Protein 6JDP (pdb70)

Sequence (241 aa):
HMMTDAKAFRRYIFELYFDPARLLELDDDQHLQRIERFLDALAPLHPVLENWYLCGDSLRDALSHNVTEHRQDLAKALSRDRRTRAVELVLWNGEEDPLKGGLSLDYEASGRAVSSRLQLEDAGSSLLQVFDAPASSFVAIFLAVLEIWPETTWGMLAPHAYFVHQRTFPDRRSIGWIGFCPHPLRATDFPAATELVDIPGRGTLLLNGREPMDETRREHFERVGEADIKLMELGYLPPLRG

B-factor: mean 34.64, std 14.52, range [15.82, 127.78]

InterPro domains:
  IPR016929 Imm52 family, TsiT-like [PIRSF029636] (10-239)
  IPR028969 Immunity protein 52 [PF15579] (30-236)

Secondary structure (DSSP, 8-state):
--SB---S---EEEEEEE-HHHHHT--HHHHHHHHHHHHHHHGGG-GGGS--B---SSHHHHTS-BTTT-TTHHHHHHHHH-BTTBEEEEEE-S---GGGT--EEEEEE-SSGGGEEEEEETTHHHHHH-SSHHHHHHHHHHHHHHH-TTEEEEEEEEHHHHHHH-S-TTB---BSEEEESS---GGGS-TT-EEEEETTTEEEEE----BSS--HHHHIIIIIHHHHHHHHTT-S-BS--

Radius of gyration: 17.97 Å; Cα contacts (8 Å, |Δi|>4): 475; chains: 1; bounding box: 50×40×36 Å

Nearest PDB structures (foldseek):
  7dym-assembly1_B  TM=9.314E-01  e=4.211E-43  Pseudomonas aeruginosa PAO1
  4rho-assembly1_A  TM=7.434E-01  e=7.199E-12  Burkholderia pseudomallei K96243
  4m09-assembly1_E  TM=5.600E-01  e=4.031E+00  Nitrospira defluvii
  3nn3-assembly1_C  TM=3.279E-01  e=6.514E+00  Nitrospira defluvii
  3upn-assembly1_A  TM=3.090E-01  e=7.344E+00  Mycobacterium tuberculosis

Foldseek 3Di:
DQAADDDLFFFKWWKWWFQQQVLLVDDPVLVLVLVLLLLVLLCVLDPLSNWKFDDDDDLCNRPVGTCNVVVVCQVVQQVVQPDPQKGKGKIWSSDPDLLQLTKMWIAIHGSDGVRHMITIPRCRSVVNPGPDPVVSVVSSVVSCCVSHVRTAKIAIAGPCCQVPPAPDPFWDFCHQKMFFQAADDVVQADPQKDWDQDPSGYIIIHFDDHHPDDDPVNVCRGRNSVRVSCVVVVRTGTPND

Structure (mmCIF, N/CA/C/O backbone):
data_6JDP
#
_entry.id   6JDP
#
_cell.length_a   86.960
_cell.length_b   86.960
_cell.length_c   81.108
_cell.angle_alpha   90.00
_cell.angle_beta   90.00
_cell.angle_gamma   120.00
#
_symmetry.space_group_name_H-M   'H 3'
#
loop_
_entity.id
_entity.type
_entity.pdbx_description
1 polymer 'Imm52 family protein'
2 non-polymer 'PHOSPHATE ION'
3 non-polymer 'SODIUM ION'
4 water water
#
loop_
_atom_site.group_PDB
_atom_site.id
_atom_site.type_symbol
_atom_site.label_atom_id
_atom_site.label_alt_id
_atom_site.label_comp_id
_atom_site.label_asym_id
_atom_site.label_entity_id
_atom_site.label_seq_id
_atom_site.pdbx_PDB_ins_code
_atom_site.Cartn_x
_atom_site.Cartn_y
_atom_site.Cartn_z
_atom_site.occupancy
_atom_site.B_iso_or_equiv
_atom_site.auth_seq_id
_atom_site.auth_comp_id
_atom_site.auth_asym_id
_atom_site.auth_atom_id
_atom_site.pdbx_PDB_model_num
ATOM 1 N N . HIS A 1 22 ? -20.680 8.127 48.798 1.00 67.45 -1 HIS A N 1
ATOM 2 C CA . HIS A 1 22 ? -20.304 7.153 49.815 1.00 57.65 -1 HIS A CA 1
ATOM 3 C C . HIS A 1 22 ? -19.546 7.827 50.948 1.00 52.79 -1 HIS A C 1
ATOM 4 O O . HIS A 1 22 ? -19.072 8.958 50.813 1.00 49.90 -1 HIS A O 1
ATOM 11 N N . MET A 1 23 ? -19.438 7.127 52.074 1.00 48.68 0 MET A N 1
ATOM 12 C CA . MET A 1 23 ? -18.727 7.661 53.222 1.00 46.42 0 MET A CA 1
ATOM 13 C C . MET A 1 23 ? -17.238 7.380 53.198 1.00 45.21 0 MET A C 1
ATOM 14 O O . MET A 1 23 ? -16.480 8.085 53.876 1.00 45.02 0 MET A O 1
ATOM 19 N N . MET A 1 24 ? -16.803 6.376 52.455 1.00 41.30 1 MET A N 1
ATOM 20 C CA . MET A 1 24 ? -15.398 6.013 52.439 1.00 46.01 1 MET A CA 1
ATOM 21 C C . MET A 1 24 ? -14.720 6.507 51.168 1.00 44.53 1 MET A C 1
ATOM 22 O O . MET A 1 24 ? -15.361 6.769 50.148 1.00 44.04 1 MET A O 1
ATOM 27 N N . THR A 1 25 ? -13.405 6.642 51.247 1.00 39.78 2 THR A N 1
ATOM 28 C CA . THR A 1 25 ? -12.613 7.005 50.086 1.00 46.67 2 THR A CA 1
ATOM 29 C C . THR A 1 25 ? -12.261 5.764 49.276 1.00 50.83 2 THR A C 1
ATOM 30 O O . THR A 1 25 ? -12.540 4.629 49.668 1.00 44.74 2 THR A O 1
ATOM 34 N N . ASP A 1 26 ? -11.629 5.997 48.132 1.00 51.80 3 ASP A N 1
ATOM 35 C CA . ASP A 1 26 ? -11.043 4.914 47.367 1.00 55.89 3 ASP A CA 1
ATOM 36 C C . ASP A 1 26 ? -9.904 4.279 48.164 1.00 49.97 3 ASP A C 1
ATOM 37 O O . ASP A 1 26 ? -9.355 4.872 49.097 1.00 48.67 3 ASP A O 1
ATOM 42 N N . ALA A 1 27 ? -9.558 3.051 47.795 1.00 44.60 4 ALA A N 1
ATOM 43 C CA . ALA A 1 27 ? -8.507 2.304 48.481 1.00 41.95 4 ALA A CA 1
ATOM 44 C C . ALA A 1 27 ? -7.184 2.514 47.745 1.00 46.67 4 ALA A C 1
ATOM 45 O O . ALA A 1 27 ? -6.962 1.927 46.685 1.00 44.06 4 ALA A O 1
ATOM 47 N N . LYS A 1 28 ? -6.303 3.351 48.305 1.00 46.87 5 LYS A N 1
ATOM 48 C CA . LYS A 1 28 ? -5.016 3.662 47.686 1.00 46.34 5 LYS A CA 1
ATOM 49 C C . LYS A 1 28 ? -3.910 3.627 48.733 1.00 41.94 5 LYS A C 1
ATOM 50 O O . LYS A 1 28 ? -4.096 4.104 49.859 1.00 39.90 5 LYS A O 1
ATOM 56 N N . ALA A 1 29 ? -2.756 3.064 48.354 1.00 35.91 6 ALA A N 1
ATOM 57 C CA . ALA A 1 29 ? -1.663 2.889 49.309 1.00 36.54 6 ALA A CA 1
ATOM 58 C C . ALA A 1 29 ? -1.117 4.222 49.796 1.00 37.47 6 ALA A C 1
ATOM 59 O O . ALA A 1 29 ? -0.657 4.328 50.943 1.00 34.02 6 ALA A O 1
ATOM 61 N N . PHE A 1 30 ? -1.141 5.242 48.940 1.00 30.98 7 PHE A N 1
ATOM 62 C CA . PHE A 1 30 ? -0.598 6.542 49.300 1.00 30.03 7 PHE A CA 1
ATOM 63 C C . PHE A 1 30 ? -1.186 7.590 48.368 1.00 32.04 7 PHE A C 1
ATOM 64 O O . PHE A 1 30 ? -1.370 7.336 47.178 1.00 29.63 7 PHE A O 1
ATOM 72 N N . ARG A 1 31 ? -1.484 8.763 48.918 1.00 30.09 8 ARG A N 1
ATOM 73 C CA . ARG A 1 31 ? -1.986 9.881 48.139 1.00 27.27 8 ARG A CA 1
ATOM 74 C C . ARG A 1 31 ? -1.085 11.077 48.377 1.00 26.96 8 ARG A C 1
ATOM 75 O O . ARG A 1 31 ? -0.869 11.472 49.525 1.00 26.36 8 ARG A O 1
ATOM 83 N N . ARG A 1 32 ? -0.549 11.629 47.298 1.00 25.75 9 ARG A N 1
ATOM 84 C CA . ARG A 1 32 ? 0.247 12.842 47.383 1.00 24.66 9 ARG A CA 1
ATOM 85 C C . ARG A 1 32 ? -0.632 14.044 47.690 1.00 23.53 9 ARG A C 1
ATOM 86 O O . ARG A 1 32 ? -1.679 14.242 47.059 1.00 22.70 9 ARG A O 1
ATOM 94 N N . TYR A 1 33 ? -0.192 14.862 48.650 1.00 23.00 10 TYR A N 1
ATOM 95 C CA . TYR A 1 33 ? -0.898 16.086 49.007 1.00 24.20 10 TYR A CA 1
ATOM 96 C C . TYR A 1 33 ? 0.054 17.268 48.905 1.00 25.84 10 TYR A C 1
ATOM 97 O O . TYR A 1 33 ? 1.282 17.129 48.954 1.00 29.79 10 TYR A O 1
ATOM 106 N N . ILE A 1 34 ? -0.542 18.435 48.724 1.00 19.62 11 ILE A N 1
ATOM 107 C CA . ILE A 1 34 ? 0.136 19.722 48.837 1.00 20.99 11 ILE A CA 1
ATOM 108 C C . ILE A 1 34 ? -0.366 20.374 50.113 1.00 20.97 11 ILE A C 1
ATOM 109 O O . ILE A 1 34 ? -1.571 20.370 50.381 1.00 19.26 11 ILE A O 1
ATOM 114 N N . PHE A 1 35 ? 0.553 20.932 50.912 1.00 20.94 12 PHE A N 1
ATOM 115 C CA . PHE A 1 35 ? 0.182 21.594 52.170 1.00 19.16 12 PHE A CA 1
ATOM 116 C C . PHE A 1 35 ? 1.041 22.846 52.256 1.00 22.32 12 PHE A C 1
ATOM 117 O O . PHE A 1 35 ? 2.236 22.762 52.537 1.00 22.09 12 PHE A O 1
ATOM 125 N N . GLU A 1 36 ? 0.446 24.001 52.003 1.00 20.39 13 GLU A N 1
ATOM 126 C CA . GLU A 1 36 ? 1.208 25.233 51.912 1.00 21.59 13 GLU A CA 1
ATOM 127 C C . GLU A 1 36 ? 0.462 26.335 52.639 1.00 19.83 13 GLU A C 1
ATOM 128 O O . GLU A 1 36 ? -0.759 26.464 52.502 1.00 19.85 13 GLU A O 1
ATOM 134 N N . LEU A 1 37 ? 1.198 27.116 53.423 1.00 18.79 14 LEU A N 1
ATOM 135 C CA . LEU A 1 37 ? 0.677 28.324 54.046 1.00 20.93 14 LEU A CA 1
ATOM 136 C C . LEU A 1 37 ? 1.488 29.503 53.549 1.00 24.85 14 LEU A C 1
ATOM 137 O O . LEU A 1 37 ? 2.721 29.451 53.537 1.00 23.71 14 LEU A O 1
ATOM 142 N N . TYR A 1 38 ? 0.795 30.563 53.151 1.00 19.40 15 TYR A N 1
ATOM 143 C CA . TYR A 1 38 ? 1.422 31.736 52.570 1.00 21.29 15 TYR A CA 1
ATOM 144 C C . TYR A 1 38 ? 1.358 32.884 53.564 1.00 20.42 15 TYR A C 1
ATOM 145 O O . TYR A 1 38 ? 0.366 33.034 54.281 1.00 21.89 15 TYR A O 1
ATOM 154 N N . PHE A 1 39 ? 2.420 33.694 53.609 1.00 20.36 16 PHE A N 1
ATOM 155 C CA . PHE A 1 39 ? 2.482 34.827 54.523 1.00 22.43 16 PHE A CA 1
ATOM 156 C C . PHE A 1 39 ? 2.621 36.134 53.752 1.00 23.80 16 PHE A C 1
ATOM 157 O O . PHE A 1 39 ? 3.210 36.169 52.667 1.00 26.54 16 PHE A O 1
ATOM 165 N N . ASP A 1 40 ? 2.090 37.213 54.335 1.00 25.79 17 ASP A N 1
ATOM 166 C CA . ASP A 1 40 ? 2.248 38.534 53.731 1.00 27.37 17 ASP A CA 1
ATOM 167 C C . ASP A 1 40 ? 3.735 38.846 53.647 1.00 29.38 17 ASP A C 1
ATOM 168 O O . ASP A 1 40 ? 4.411 38.892 54.688 1.00 30.01 17 ASP A O 1
ATOM 173 N N . PRO A 1 41 ? 4.291 39.026 52.450 1.00 29.38 18 PRO A N 1
ATOM 174 C CA . PRO A 1 41 ? 5.756 39.086 52.352 1.00 29.57 18 PRO A CA 1
ATOM 175 C C . PRO A 1 41 ? 6.343 40.322 53.014 1.00 32.20 18 PRO A C 1
ATOM 176 O O . PRO A 1 41 ? 7.406 40.228 53.646 1.00 33.88 18 PRO A O 1
ATOM 180 N N . ALA A 1 42 ? 5.671 41.472 52.911 1.00 34.55 19 ALA A N 1
ATOM 181 C CA . ALA A 1 42 ? 6.167 42.686 53.559 1.00 38.15 19 ALA A CA 1
ATOM 182 C C . ALA A 1 42 ? 6.256 42.510 55.073 1.00 39.59 19 ALA A C 1
ATOM 183 O O . ALA A 1 42 ? 7.288 42.811 55.688 1.00 41.24 19 ALA A O 1
ATOM 185 N N . ARG A 1 43 ? 5.188 42.000 55.692 1.00 36.80 20 ARG A N 1
ATOM 186 C CA . ARG A 1 43 ? 5.182 41.871 57.147 1.00 39.89 20 ARG A CA 1
ATOM 187 C C . ARG A 1 43 ? 6.146 40.786 57.621 1.00 39.08 20 ARG A C 1
ATOM 188 O O . ARG A 1 43 ? 6.785 40.936 58.670 1.00 38.31 20 ARG A O 1
ATOM 196 N N . LEU A 1 44 ? 6.274 39.690 56.860 1.00 30.26 21 LEU A N 1
ATOM 197 C CA . LEU A 1 44 ? 7.199 38.624 57.245 1.00 34.70 21 LEU A CA 1
ATOM 198 C C . LEU A 1 44 ? 8.646 39.093 57.171 1.00 36.77 21 LEU A C 1
ATOM 199 O O . LEU A 1 44 ? 9.472 38.715 58.008 1.00 37.97 21 LEU A O 1
ATOM 204 N N . LEU A 1 45 ? 8.975 39.907 56.168 1.00 38.75 22 LEU A N 1
ATOM 205 C CA . LEU A 1 45 ? 10.346 40.373 56.014 1.00 40.23 22 LEU A CA 1
ATOM 206 C C . LEU A 1 45 ? 10.793 41.239 57.186 1.00 40.30 22 LEU A C 1
ATOM 207 O O . LEU A 1 45 ? 11.996 41.337 57.446 1.00 43.21 22 LEU A O 1
ATOM 212 N N . GLU A 1 46 ? 9.856 41.850 57.912 1.00 40.64 23 GLU A N 1
ATOM 213 C CA . GLU A 1 46 ? 10.221 42.682 59.055 1.00 41.02 23 GLU A CA 1
ATOM 214 C C . GLU A 1 46 ? 10.914 41.893 60.162 1.00 43.05 23 GLU A C 1
ATOM 215 O O . GLU A 1 46 ? 11.647 42.482 60.963 1.00 41.84 23 GLU A O 1
ATOM 221 N N . LEU A 1 47 ? 10.711 40.580 60.219 1.00 40.48 24 LEU A N 1
ATOM 222 C CA . LEU A 1 47 ? 11.243 39.768 61.305 1.00 38.07 24 LEU A CA 1
ATOM 223 C C . LEU A 1 47 ? 12.736 39.526 61.116 1.00 39.86 24 LEU A C 1
ATOM 224 O O . LEU A 1 47 ? 13.203 39.323 59.993 1.00 39.64 24 LEU A O 1
ATOM 229 N N . ASP A 1 48 ? 13.482 39.524 62.221 1.00 41.37 25 ASP A N 1
ATOM 230 C CA . ASP A 1 48 ? 14.879 39.118 62.163 1.00 44.95 25 ASP A CA 1
ATOM 231 C C . ASP A 1 48 ? 15.002 37.627 62.476 1.00 44.30 25 ASP A C 1
ATOM 232 O O . ASP A 1 48 ? 14.025 36.959 62.829 1.00 40.33 25 ASP A O 1
ATOM 237 N N . ASP A 1 49 ? 16.229 37.108 62.334 1.00 39.46 26 ASP A N 1
ATOM 238 C CA . ASP A 1 49 ? 16.451 35.666 62.424 1.00 42.55 26 ASP A CA 1
ATOM 239 C C . ASP A 1 49 ? 15.971 35.105 63.751 1.00 43.15 26 ASP A C 1
ATOM 240 O O . ASP A 1 49 ? 15.357 34.032 63.792 1.00 36.83 26 ASP A O 1
ATOM 245 N N . ASP A 1 50 ? 16.263 35.806 64.847 1.00 40.32 27 ASP A N 1
ATOM 246 C CA . ASP A 1 50 ? 15.829 35.351 66.160 1.00 45.30 27 ASP A CA 1
ATOM 247 C C . ASP A 1 50 ? 14.326 35.117 66.193 1.00 39.41 27 ASP A C 1
ATOM 248 O O . ASP A 1 50 ? 13.853 34.130 66.770 1.00 39.16 27 ASP A O 1
ATOM 253 N N . GLN A 1 51 ? 13.560 36.015 65.570 1.00 38.71 28 GLN A N 1
ATOM 254 C CA . GLN A 1 51 ? 12.110 35.877 65.577 1.00 39.75 28 GLN A CA 1
ATOM 255 C C . GLN A 1 51 ? 11.651 34.731 64.684 1.00 33.79 28 GLN A C 1
ATOM 256 O O . GLN A 1 51 ? 10.700 34.023 65.032 1.00 31.11 28 GLN A O 1
ATOM 262 N N . HIS A 1 52 ? 12.299 34.536 63.526 1.00 31.60 29 HIS A N 1
ATOM 263 C CA . HIS A 1 52 ? 11.955 33.391 62.684 1.00 28.17 29 HIS A CA 1
ATOM 264 C C . HIS A 1 52 ? 12.215 32.085 63.414 1.00 33.76 29 HIS A C 1
ATOM 265 O O . HIS A 1 52 ? 11.396 31.155 63.362 1.00 28.09 29 HIS A O 1
ATOM 272 N N . LEU A 1 53 ? 13.368 31.991 64.082 1.00 31.84 30 LEU A N 1
ATOM 273 C CA . LEU A 1 53 ? 13.702 30.777 64.803 1.00 32.77 30 LEU A CA 1
ATOM 274 C C . LEU A 1 53 ? 12.729 30.552 65.948 1.00 30.04 30 LEU A C 1
ATOM 275 O O . LEU A 1 53 ? 12.306 29.419 66.189 1.00 30.86 30 LEU A O 1
ATOM 280 N N . GLN A 1 54 ? 12.345 31.622 66.651 1.00 29.69 31 GLN A N 1
ATOM 281 C CA . GLN A 1 54 ? 11.396 31.479 67.749 1.00 33.85 31 GLN A CA 1
ATOM 282 C C . GLN A 1 54 ? 10.049 30.968 67.245 1.00 30.25 31 GLN A C 1
ATOM 283 O O . GLN A 1 54 ? 9.445 30.080 67.856 1.00 29.99 31 GLN A O 1
ATOM 289 N N . ARG A 1 55 ? 9.574 31.508 66.125 1.00 26.81 32 ARG A N 1
ATOM 290 C CA . ARG A 1 55 ? 8.310 31.051 65.552 1.00 26.49 32 ARG A CA 1
ATOM 291 C C . ARG A 1 55 ? 8.383 29.595 65.112 1.00 24.75 32 ARG A C 1
ATOM 292 O O . ARG A 1 55 ? 7.436 28.825 65.333 1.00 23.19 32 ARG A O 1
ATOM 300 N N . ILE A 1 56 ? 9.488 29.184 64.488 1.00 24.50 33 ILE A N 1
ATOM 301 C CA . ILE A 1 56 ? 9.597 27.784 64.098 1.00 25.78 33 ILE A CA 1
ATOM 302 C C . ILE A 1 56 ? 9.627 26.895 65.337 1.00 24.53 33 ILE A C 1
ATOM 303 O O . ILE A 1 56 ? 9.003 25.832 65.366 1.00 23.61 33 ILE A O 1
ATOM 308 N N . GLU A 1 57 ? 10.344 27.318 66.382 1.00 25.12 34 GLU A N 1
ATOM 309 C CA . GLU A 1 57 ? 10.370 26.533 67.616 1.00 29.36 34 GLU A CA 1
ATOM 310 C C . GLU A 1 57 ? 8.968 26.358 68.193 1.00 25.52 34 GLU A C 1
ATOM 311 O O . GLU A 1 57 ? 8.571 25.248 68.576 1.00 27.62 34 GLU A O 1
ATOM 317 N N . ARG A 1 58 ? 8.202 27.446 68.249 1.00 25.07 35 ARG A N 1
ATOM 318 C CA . ARG A 1 58 ? 6.823 27.375 68.722 1.00 26.92 35 ARG A CA 1
ATOM 319 C C . ARG A 1 58 ? 5.977 26.479 67.832 1.00 22.76 35 ARG A C 1
ATOM 320 O O . ARG A 1 58 ? 5.079 25.779 68.312 1.00 24.37 35 ARG A O 1
ATOM 328 N N . PHE A 1 59 ? 6.240 26.498 66.526 1.00 22.17 36 PHE A N 1
ATOM 329 C CA . PHE A 1 59 ? 5.461 25.673 65.615 1.00 19.79 36 PHE A CA 1
ATOM 330 C C . PHE A 1 59 ? 5.758 24.195 65.822 1.00 21.79 36 PHE A C 1
ATOM 331 O O . PHE A 1 59 ? 4.841 23.363 65.832 1.00 23.03 36 PHE A O 1
ATOM 339 N N . LEU A 1 60 ? 7.036 23.840 65.974 1.00 20.64 37 LEU A N 1
ATOM 340 C CA . LEU A 1 60 ? 7.364 22.448 66.268 1.00 22.32 37 LEU A CA 1
ATOM 341 C C . LEU A 1 60 ? 6.742 22.001 67.586 1.00 21.79 37 LEU A C 1
ATOM 342 O O . LEU A 1 60 ? 6.277 20.858 67.705 1.00 22.60 37 LEU A O 1
ATOM 347 N N . ASP A 1 61 ? 6.730 22.889 68.582 1.00 23.28 38 ASP A N 1
ATOM 348 C CA . ASP A 1 61 ? 6.095 22.578 69.862 1.00 27.08 38 ASP A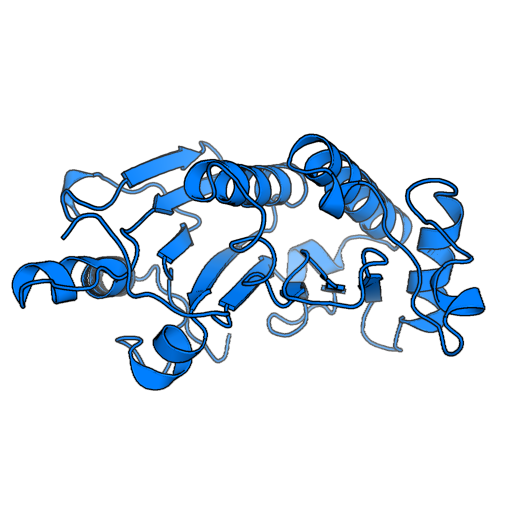 CA 1
ATOM 349 C C . ASP A 1 61 ? 4.613 22.278 69.670 1.00 27.94 38 ASP A C 1
ATOM 350 O O . ASP A 1 61 ? 4.067 21.371 70.311 1.00 26.92 38 ASP A O 1
ATOM 355 N N . ALA A 1 62 ? 3.950 23.033 68.782 1.00 25.50 39 ALA A N 1
ATOM 356 C CA . ALA A 1 62 ? 2.528 22.840 68.523 1.00 26.76 39 ALA A CA 1
ATOM 357 C C . ALA A 1 62 ? 2.255 21.561 67.743 1.00 25.74 39 ALA A C 1
ATOM 358 O O . ALA A 1 62 ? 1.172 20.979 67.876 1.00 23.98 39 ALA A O 1
ATOM 360 N N . LEU A 1 63 ? 3.209 21.111 66.921 1.00 22.21 40 LEU A N 1
ATOM 361 C CA . LEU A 1 63 ? 3.023 19.862 66.194 1.00 21.50 40 LEU A CA 1
ATOM 362 C C . LEU A 1 63 ? 3.119 18.659 67.109 1.00 23.15 40 LEU A C 1
ATOM 363 O O . LEU A 1 63 ? 2.452 17.646 66.869 1.00 22.85 40 LEU A O 1
ATOM 368 N N . ALA A 1 64 ? 3.954 18.754 68.143 1.00 23.01 41 ALA A N 1
ATOM 369 C CA . ALA A 1 64 ? 4.343 17.575 68.917 1.00 24.75 41 ALA A CA 1
ATOM 370 C C . ALA A 1 64 ? 3.163 16.800 69.489 1.00 22.88 41 ALA A C 1
ATOM 371 O O . ALA A 1 64 ? 3.156 15.562 69.372 1.00 25.25 41 ALA A O 1
ATOM 373 N N . PRO A 1 65 ? 2.152 17.427 70.098 1.00 25.79 42 PRO A N 1
ATOM 374 C CA . PRO A 1 65 ? 1.047 16.636 70.668 1.00 25.13 42 PRO A CA 1
ATOM 375 C C . PRO A 1 65 ? 0.169 15.967 69.635 1.00 28.26 42 PRO A C 1
ATOM 376 O O . PRO A 1 65 ? -0.622 15.084 70.005 1.00 28.57 42 PRO A O 1
ATOM 380 N N . LEU A 1 66 ? 0.269 16.343 68.357 1.00 23.04 43 LEU A N 1
ATOM 381 C CA . LEU A 1 66 ? -0.735 15.886 67.406 1.00 23.48 43 LEU A CA 1
ATOM 382 C C . LEU A 1 66 ? -0.497 14.454 66.951 1.00 24.81 43 LEU A C 1
ATOM 383 O O . LEU A 1 66 ? -1.449 13.767 66.571 1.00 26.45 43 LEU A O 1
ATOM 388 N N . HIS A 1 67 ? 0.748 13.993 66.947 1.00 24.21 44 HIS A N 1
ATOM 389 C CA . HIS A 1 67 ? 1.062 12.613 66.594 1.00 23.73 44 HIS A CA 1
ATOM 390 C C . HIS A 1 67 ? 2.510 12.304 66.946 1.00 24.40 44 HIS A C 1
ATOM 391 O O . HIS A 1 67 ? 3.376 13.184 66.841 1.00 22.71 44 HIS A O 1
ATOM 398 N N . PRO A 1 68 ? 2.803 11.059 67.345 1.00 25.76 45 PRO A N 1
ATOM 399 C CA . PRO A 1 68 ? 4.198 10.677 67.608 1.00 25.70 45 PRO A CA 1
ATOM 400 C C . PRO A 1 68 ? 5.176 11.011 66.487 1.00 27.72 45 PRO A C 1
ATOM 401 O O . PRO A 1 68 ? 6.318 11.389 66.786 1.00 26.51 45 PRO A O 1
ATOM 405 N N . VAL A 1 69 ? 4.785 10.889 65.215 1.00 23.63 46 VAL A N 1
ATOM 406 C CA . VAL A 1 69 ? 5.746 11.176 64.149 1.00 23.97 46 VAL A CA 1
ATOM 407 C C . VAL A 1 69 ? 6.072 12.653 64.045 1.00 24.37 46 VAL A C 1
ATOM 408 O O . VAL A 1 69 ? 7.032 13.006 63.364 1.00 23.75 46 VAL A O 1
ATOM 412 N N . LEU A 1 70 ? 5.315 13.527 64.706 1.00 22.76 47 LEU A N 1
ATOM 413 C CA . LEU A 1 70 ? 5.576 14.958 64.660 1.00 19.61 47 LEU A CA 1
ATOM 414 C C . LEU A 1 70 ? 6.399 15.441 65.846 1.00 21.76 47 LEU A C 1
ATOM 415 O O . LEU A 1 70 ? 6.628 16.646 65.982 1.00 21.75 47 LEU A O 1
ATOM 420 N N . GLU A 1 71 ? 6.861 14.525 66.700 1.00 23.00 48 GLU A N 1
ATOM 421 C CA . GLU A 1 71 ? 7.512 14.912 67.944 1.00 22.68 48 GLU A CA 1
ATOM 422 C C . GLU A 1 71 ? 8.993 15.238 67.780 1.00 24.18 48 GLU A C 1
ATOM 423 O O . GLU A 1 71 ? 9.541 15.970 68.610 1.00 25.34 48 GLU A O 1
ATOM 429 N N . ASN A 1 72 ? 9.659 14.709 66.756 1.00 21.32 49 ASN A N 1
ATOM 430 C CA . ASN A 1 72 ? 11.098 14.887 66.597 1.00 20.81 49 ASN A CA 1
ATOM 431 C C . ASN A 1 72 ? 11.409 15.477 65.229 1.00 24.63 49 ASN A C 1
ATOM 432 O O . ASN A 1 72 ? 10.917 14.991 64.207 1.00 22.44 49 ASN A O 1
ATOM 437 N N . TRP A 1 73 ? 12.254 16.501 65.216 1.00 22.11 50 TRP A N 1
ATOM 438 C CA . TRP A 1 73 ? 12.688 17.130 63.979 1.00 18.91 50 TRP A CA 1
ATOM 439 C C . TRP A 1 73 ? 14.196 17.257 63.977 1.00 21.76 50 TRP A C 1
ATOM 440 O O . TRP A 1 73 ? 14.808 17.491 65.025 1.00 24.13 50 TRP A O 1
ATOM 451 N N . TYR A 1 74 ? 14.778 17.117 62.791 1.00 21.81 51 TYR A N 1
ATOM 452 C CA . TYR A 1 74 ? 16.216 16.986 62.623 1.00 21.50 51 TYR A CA 1
ATOM 453 C C . TYR A 1 74 ? 16.703 17.875 61.492 1.00 24.41 51 TYR A C 1
ATOM 454 O O . TYR A 1 74 ? 15.978 18.149 60.527 1.00 23.76 51 TYR A O 1
ATOM 463 N N . LEU A 1 75 ? 17.959 18.307 61.605 1.00 26.40 52 LEU A N 1
ATOM 464 C CA . LEU A 1 75 ? 18.662 18.811 60.433 1.00 22.50 52 LEU A CA 1
ATOM 465 C C . LEU A 1 75 ? 18.800 17.706 59.395 1.00 24.54 52 LEU A C 1
ATOM 466 O O . LEU A 1 75 ? 18.950 16.522 59.723 1.00 29.63 52 LEU A O 1
ATOM 471 N N . CYS A 1 76 ? 18.763 18.101 58.128 1.00 31.36 53 CYS A N 1
ATOM 472 C CA . CYS A 1 76 ? 19.113 17.164 57.075 1.00 37.43 53 CYS A CA 1
ATOM 473 C C . CYS A 1 76 ? 20.623 16.925 57.061 1.00 40.08 53 CYS A C 1
ATOM 474 O O . CYS A 1 76 ? 21.408 17.713 57.594 1.00 44.31 53 CYS A O 1
ATOM 477 N N . GLY A 1 77 ? 21.015 15.808 56.455 1.00 37.53 54 GLY A N 1
ATOM 478 C CA . GLY A 1 77 ? 22.402 15.419 56.313 1.00 47.56 54 GLY A CA 1
ATOM 479 C C . GLY A 1 77 ? 22.526 14.334 55.263 1.00 51.42 54 GLY A C 1
ATOM 480 O O . GLY A 1 77 ? 21.555 13.988 54.589 1.00 52.51 54 GLY A O 1
ATOM 481 N N . ASP A 1 78 ? 23.733 13.776 55.133 1.00 54.49 55 ASP A N 1
ATOM 482 C CA . ASP A 1 78 ? 23.998 12.811 54.064 1.00 56.89 55 ASP A CA 1
ATOM 483 C C . ASP A 1 78 ? 23.936 11.360 54.537 1.00 53.25 55 ASP A C 1
ATOM 484 O O . ASP A 1 78 ? 23.113 10.580 54.047 1.00 50.40 55 ASP A O 1
ATOM 489 N N . SER A 1 79 ? 24.804 10.963 55.457 1.00 46.97 56 SER A N 1
ATOM 490 C CA . SER A 1 79 ? 24.602 9.652 56.043 1.00 42.36 56 SER A CA 1
ATOM 491 C C . SER A 1 79 ? 23.334 9.680 56.884 1.00 33.54 56 SER A C 1
ATOM 492 O O . SER A 1 79 ? 22.873 10.741 57.320 1.00 33.73 56 SER A O 1
ATOM 495 N N . LEU A 1 80 ? 22.745 8.503 57.084 1.00 37.20 57 LEU A N 1
ATOM 496 C CA . LEU A 1 80 ? 21.651 8.421 58.041 1.00 33.17 57 LEU A CA 1
ATOM 497 C C . LEU A 1 80 ? 22.124 8.865 59.418 1.00 33.54 57 LEU A C 1
ATOM 498 O O . LEU A 1 80 ? 21.389 9.543 60.144 1.00 32.29 57 LEU A O 1
ATOM 503 N N . ARG A 1 81 ? 23.362 8.519 59.782 1.00 31.77 58 ARG A N 1
ATOM 504 C CA . ARG A 1 81 ? 23.869 8.920 61.091 1.00 28.55 58 ARG A CA 1
ATOM 505 C C . ARG A 1 81 ? 23.915 10.438 61.208 1.00 29.84 58 ARG A C 1
ATOM 506 O O . ARG A 1 81 ? 23.519 11.006 62.235 1.00 30.81 58 ARG A O 1
ATOM 514 N N . ASP A 1 82 ? 24.358 11.117 60.153 1.00 26.94 59 ASP A N 1
ATOM 515 C CA . ASP A 1 82 ? 24.433 12.570 60.192 1.00 28.61 59 ASP A CA 1
ATOM 516 C C . ASP A 1 82 ? 23.050 13.199 60.271 1.00 30.99 59 ASP A C 1
ATOM 517 O O . ASP A 1 82 ? 22.842 14.170 61.007 1.00 31.55 59 ASP A O 1
ATOM 522 N N . ALA A 1 83 ? 22.101 12.666 59.504 1.00 29.97 60 ALA A N 1
ATOM 523 C CA . ALA A 1 83 ? 20.755 13.215 59.430 1.00 31.74 60 ALA A CA 1
ATOM 524 C C . ALA A 1 83 ? 19.919 12.939 60.671 1.00 31.94 60 ALA A C 1
ATOM 525 O O . ALA A 1 83 ? 18.796 13.450 60.759 1.00 26.37 60 ALA A O 1
ATOM 527 N N . LEU A 1 84 ? 20.414 12.133 61.614 1.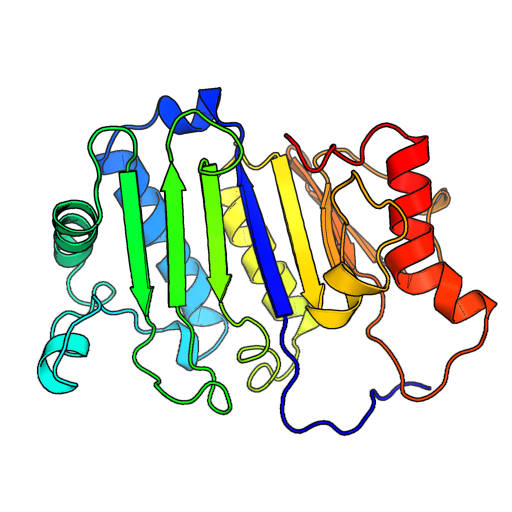00 23.01 61 LEU A N 1
ATOM 528 C CA . LEU A 1 84 ? 19.710 11.904 62.868 1.00 24.47 61 LEU A CA 1
ATOM 529 C C . LEU A 1 84 ? 20.513 12.408 64.060 1.00 22.67 61 LEU A C 1
ATOM 530 O O . LEU A 1 84 ? 20.069 12.264 65.205 1.00 22.54 61 LEU A O 1
ATOM 535 N N . SER A 1 85 ? 21.656 13.048 63.816 1.00 24.94 62 SER A N 1
ATOM 536 C CA . SER A 1 85 ? 22.517 13.492 64.908 1.00 22.91 62 SER A CA 1
ATOM 537 C C . SER A 1 85 ? 22.057 14.782 65.561 1.00 25.29 62 SER A C 1
ATOM 538 O O . SER A 1 85 ? 22.460 15.059 66.695 1.00 28.17 62 SER A O 1
ATOM 541 N N . HIS A 1 86 ? 21.271 15.605 64.868 1.00 23.35 63 HIS A N 1
ATOM 542 C CA . HIS A 1 86 ? 20.970 16.959 65.328 1.00 21.26 63 HIS A CA 1
ATOM 543 C C . HIS A 1 86 ? 19.458 17.103 65.430 1.00 26.19 63 HIS A C 1
ATOM 544 O O . HIS A 1 86 ? 18.806 17.557 64.486 1.00 23.98 63 HIS A O 1
ATOM 551 N N . ASN A 1 87 ? 18.930 16.723 66.588 1.00 24.18 64 ASN A N 1
ATOM 552 C CA . ASN A 1 87 ? 17.512 16.832 66.897 1.00 22.92 64 ASN A CA 1
ATOM 553 C C . ASN A 1 87 ? 17.236 18.242 67.418 1.00 25.61 64 ASN A C 1
ATOM 554 O O . ASN A 1 87 ? 17.619 18.588 68.545 1.00 25.38 64 ASN A O 1
ATOM 559 N N . VAL A 1 88 ? 16.578 19.061 66.591 1.00 20.68 65 VAL A N 1
ATOM 560 C CA . VAL A 1 88 ? 16.334 20.457 66.931 1.00 23.39 65 VAL A CA 1
ATOM 561 C C . VAL A 1 88 ? 15.225 20.622 67.956 1.00 26.21 65 VAL A C 1
ATOM 562 O O . VAL A 1 88 ? 15.081 21.711 68.527 1.00 27.80 65 VAL A O 1
ATOM 566 N N . THR A 1 89 ? 14.430 19.576 68.199 1.00 22.98 66 THR A N 1
ATOM 567 C CA . THR A 1 89 ? 13.471 19.618 69.293 1.00 23.91 66 THR A CA 1
ATOM 568 C C . THR A 1 89 ? 14.104 19.245 70.630 1.00 29.73 66 THR A C 1
ATOM 569 O O . THR A 1 89 ? 13.499 19.495 71.675 1.00 31.20 66 THR A O 1
ATOM 573 N N . GLU A 1 90 ? 15.307 18.672 70.606 1.00 28.20 67 GLU A N 1
ATOM 574 C CA . GLU A 1 90 ? 16.126 18.346 71.770 1.00 30.69 67 GLU A CA 1
ATOM 575 C C . GLU A 1 90 ? 17.129 19.453 72.074 1.00 31.10 67 GLU A C 1
ATOM 576 O O . GLU A 1 90 ? 17.268 19.878 73.224 1.00 35.35 67 GLU A O 1
ATOM 582 N N . HIS A 1 91 ? 17.827 19.938 71.048 1.00 33.25 68 HIS A N 1
ATOM 583 C CA . HIS A 1 91 ? 18.841 20.983 71.160 1.00 33.94 68 HIS A CA 1
ATOM 584 C C . HIS A 1 91 ? 18.415 22.155 70.286 1.00 32.70 68 HIS A C 1
ATOM 585 O O . HIS A 1 91 ? 18.709 22.187 69.088 1.00 27.57 68 HIS A O 1
ATOM 592 N N . ARG A 1 92 ? 17.729 23.124 70.888 1.00 35.36 69 ARG A N 1
ATOM 593 C CA . ARG A 1 92 ? 17.106 24.180 70.102 1.00 34.67 69 ARG A CA 1
ATOM 594 C C . ARG A 1 92 ? 18.122 25.096 69.441 1.00 35.81 69 ARG A C 1
ATOM 595 O O . ARG A 1 92 ? 17.789 25.755 68.451 1.00 37.09 69 ARG A O 1
ATOM 603 N N . GLN A 1 93 ? 19.355 25.145 69.947 1.00 37.13 70 GLN A N 1
ATOM 604 C CA . GLN A 1 93 ? 20.406 25.887 69.265 1.00 38.28 70 GLN A CA 1
ATOM 605 C C . GLN A 1 93 ? 20.711 25.310 67.886 1.00 34.78 70 GLN A C 1
ATOM 606 O O . GLN A 1 93 ? 21.282 26.008 67.045 1.00 34.62 70 GLN A O 1
ATOM 612 N N . ASP A 1 94 ? 20.348 24.050 67.630 1.00 33.71 71 ASP A N 1
ATOM 613 C CA . ASP A 1 94 ? 20.564 23.499 66.301 1.00 33.89 71 ASP A CA 1
ATOM 614 C C . ASP A 1 94 ? 19.728 24.227 65.258 1.00 33.69 71 ASP A C 1
ATOM 615 O O . ASP A 1 94 ? 20.109 24.271 64.086 1.00 36.29 71 ASP A O 1
ATOM 620 N N . LEU A 1 95 ? 18.580 24.786 65.660 1.00 32.84 72 LEU A N 1
ATOM 621 C CA . LEU A 1 95 ? 17.732 25.482 64.694 1.00 36.55 72 LEU A CA 1
ATOM 622 C C . LEU A 1 95 ? 18.489 26.616 64.010 1.00 40.81 72 LEU A C 1
ATOM 623 O O . LEU A 1 95 ? 18.337 26.833 62.802 1.00 40.20 72 LEU A O 1
ATOM 628 N N . ALA A 1 96 ? 19.345 27.324 64.754 1.00 39.82 73 ALA A N 1
ATOM 629 C CA . ALA A 1 96 ? 20.165 28.357 64.131 1.00 44.45 73 ALA A CA 1
ATOM 630 C C . ALA A 1 96 ? 21.119 27.766 63.102 1.00 47.78 73 ALA A C 1
ATOM 631 O O . ALA A 1 96 ? 21.448 28.426 62.110 1.00 51.58 73 ALA A O 1
ATOM 633 N N . LYS A 1 97 ? 21.562 26.520 63.309 1.00 45.76 74 LYS A N 1
ATOM 634 C CA . LYS A 1 97 ? 22.484 25.895 62.364 1.00 46.75 74 LYS A CA 1
ATOM 635 C C . LYS A 1 97 ? 21.776 25.489 61.077 1.00 51.91 74 LYS A C 1
ATOM 636 O O . LYS A 1 97 ? 22.407 25.440 60.015 1.00 57.10 74 LYS A O 1
ATOM 642 N N . ALA A 1 98 ? 20.477 25.187 61.150 1.00 48.59 75 ALA A N 1
ATOM 643 C CA . ALA A 1 98 ? 19.687 25.004 59.938 1.00 51.01 75 ALA A CA 1
ATOM 644 C C . ALA A 1 98 ? 19.633 26.294 59.138 1.00 57.71 75 ALA A C 1
ATOM 645 O O . ALA A 1 98 ? 19.909 26.306 57.934 1.00 61.53 75 ALA A O 1
ATOM 647 N N . LEU A 1 99 ? 19.282 27.397 59.801 1.00 54.87 76 LEU A N 1
ATOM 648 C CA . LEU A 1 99 ? 19.282 28.700 59.146 1.00 57.94 76 LEU A CA 1
ATOM 649 C C . LEU A 1 99 ? 20.644 29.019 58.542 1.00 62.37 76 LEU A C 1
ATOM 650 O O . LEU A 1 99 ? 20.724 29.633 57.476 1.00 65.47 76 LEU A O 1
ATOM 655 N N . SER A 1 100 ? 21.726 28.582 59.195 1.00 62.60 77 SER A N 1
ATOM 656 C CA . SER A 1 100 ? 23.067 28.974 58.761 1.00 66.77 77 SER A CA 1
ATOM 657 C C . SER A 1 100 ? 23.455 28.321 57.436 1.00 70.19 77 SER A C 1
ATOM 658 O O . SER A 1 100 ? 24.057 28.971 56.573 1.00 71.36 77 SER A O 1
ATOM 661 N N . ARG A 1 101 ? 23.139 27.035 57.263 1.00 70.82 78 ARG A N 1
ATOM 662 C CA . ARG A 1 101 ? 23.447 26.349 56.014 1.00 75.67 78 ARG A CA 1
ATOM 663 C C . ARG A 1 101 ? 22.330 26.480 54.985 1.00 76.36 78 ARG A C 1
ATOM 664 O O . ARG A 1 101 ? 22.599 26.377 53.782 1.00 78.46 78 ARG A O 1
ATOM 672 N N . ASP A 1 102 ? 21.099 26.744 55.424 1.00 73.38 79 ASP A N 1
ATOM 673 C CA . ASP A 1 102 ? 19.974 26.858 54.504 1.00 75.57 79 ASP A CA 1
ATOM 674 C C . ASP A 1 102 ? 19.772 28.279 53.988 1.00 73.03 79 ASP A C 1
ATOM 675 O O . ASP A 1 102 ? 19.214 28.454 52.897 1.00 71.95 79 ASP A O 1
ATOM 680 N N . ARG A 1 103 ? 20.205 29.289 54.748 1.00 70.94 80 ARG A N 1
ATOM 681 C CA . ARG A 1 103 ? 20.091 30.687 54.335 1.00 74.77 80 ARG A CA 1
ATOM 682 C C . ARG A 1 103 ? 20.692 30.903 52.949 1.00 82.66 80 ARG A C 1
ATOM 683 O O . ARG A 1 103 ? 21.661 30.245 52.553 1.00 83.67 80 ARG A O 1
ATOM 691 N N . ARG A 1 104 ? 20.107 31.840 52.207 1.00 80.29 81 ARG A N 1
ATOM 692 C CA . ARG A 1 104 ? 20.694 32.343 50.976 1.00 80.17 81 ARG A CA 1
ATOM 693 C C . ARG A 1 104 ? 20.707 33.864 51.038 1.00 75.39 81 ARG A C 1
ATOM 694 O O . ARG A 1 104 ? 20.054 34.472 51.889 1.00 69.72 81 ARG A O 1
ATOM 702 N N . THR A 1 105 ? 21.475 34.466 50.123 1.00 75.80 82 THR A N 1
ATOM 703 C CA . THR A 1 105 ? 21.751 35.902 50.176 1.00 69.86 82 THR A CA 1
ATOM 704 C C . THR A 1 105 ? 20.479 36.734 50.331 1.00 66.90 82 THR A C 1
ATOM 705 O O . THR A 1 105 ? 20.441 37.680 51.128 1.00 64.27 82 THR A O 1
ATOM 709 N N . ARG A 1 106 ? 19.422 36.387 49.596 1.00 61.17 83 ARG A N 1
ATOM 710 C CA . ARG A 1 106 ? 18.212 37.201 49.550 1.00 58.79 83 ARG A CA 1
ATOM 711 C C . ARG A 1 106 ? 17.032 36.589 50.302 1.00 56.24 83 ARG A C 1
ATOM 712 O O . ARG A 1 106 ? 15.900 37.048 50.118 1.00 52.71 83 ARG A O 1
ATOM 720 N N . ALA A 1 107 ? 17.250 35.570 51.132 1.00 57.86 84 ALA A N 1
ATOM 721 C CA . ALA A 1 107 ? 16.125 34.953 51.822 1.00 50.55 84 ALA A CA 1
ATOM 722 C C . ALA A 1 107 ? 16.614 34.114 52.992 1.00 49.10 84 ALA A C 1
ATOM 723 O O . ALA A 1 107 ? 17.656 33.463 52.904 1.00 56.40 84 ALA A O 1
ATOM 725 N N . VAL A 1 108 ? 15.860 34.140 54.082 1.00 41.25 85 VAL A N 1
ATOM 726 C CA . VAL A 1 108 ? 16.013 33.118 55.107 1.00 46.13 85 VAL A CA 1
ATOM 727 C C . VAL A 1 108 ? 15.264 31.874 54.648 1.00 41.00 85 VAL A C 1
ATOM 728 O O . VAL A 1 108 ? 14.162 31.950 54.087 1.00 37.28 85 VAL A O 1
ATOM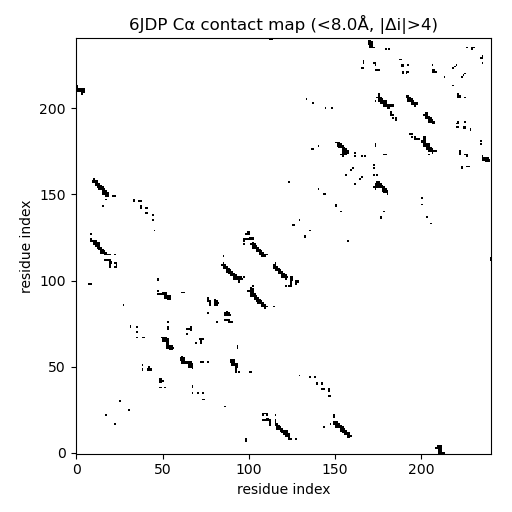 732 N N . GLU A 1 109 ? 15.8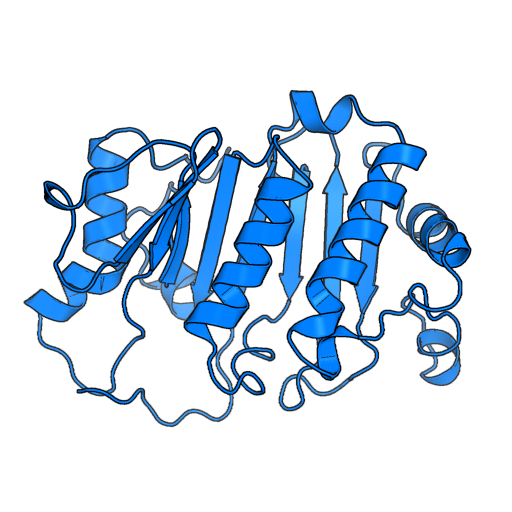95 30.723 54.818 1.00 37.45 86 GLU A N 1
ATOM 733 C CA . GLU A 1 109 ? 15.265 29.456 54.503 1.00 38.40 86 GLU A CA 1
ATOM 734 C C . GLU A 1 109 ? 15.702 28.450 55.549 1.00 43.19 86 GLU A C 1
ATOM 735 O O . GLU A 1 109 ? 16.816 28.517 56.070 1.00 40.21 86 GLU A O 1
ATOM 741 N N . LEU A 1 110 ? 14.799 27.532 55.865 1.00 34.19 87 LEU A N 1
ATOM 742 C CA . LEU A 1 110 ? 15.019 26.560 56.920 1.00 33.48 87 LEU A CA 1
ATOM 743 C C . LEU A 1 110 ? 14.364 25.268 56.470 1.00 33.62 87 LEU A C 1
ATOM 744 O O . LEU A 1 110 ? 13.192 25.279 56.076 1.00 29.56 87 LEU A O 1
ATOM 749 N N . VAL A 1 111 ? 15.120 24.176 56.471 1.00 27.25 88 VAL A N 1
ATOM 750 C CA . VAL A 1 111 ? 14.595 22.881 56.053 1.00 24.63 88 VAL A CA 1
ATOM 751 C C . VAL A 1 111 ? 14.844 21.883 57.175 1.00 25.92 88 VAL A C 1
ATOM 752 O O . VAL A 1 111 ? 15.955 21.813 57.714 1.00 25.47 88 VAL A O 1
ATOM 756 N N . LEU A 1 112 ? 13.801 21.138 57.548 1.00 24.71 89 LEU A N 1
ATOM 757 C CA . LEU A 1 112 ? 13.910 20.108 58.577 1.00 22.63 89 LEU A CA 1
ATOM 758 C C . LEU A 1 112 ? 13.214 18.844 58.104 1.00 22.85 89 LEU A C 1
ATOM 759 O O . LEU A 1 112 ? 12.365 18.877 57.211 1.00 22.30 89 LEU A O 1
ATOM 764 N N . TRP A 1 113 ? 13.565 17.714 58.716 1.00 20.70 90 TRP A N 1
ATOM 765 C CA . TRP A 1 113 ? 12.840 16.480 58.452 1.00 21.24 90 TRP A CA 1
ATOM 766 C C . TRP A 1 113 ? 12.574 15.794 59.782 1.00 24.00 90 TRP A C 1
ATOM 767 O O . TRP A 1 113 ? 13.206 16.112 60.794 1.00 22.36 90 TRP A O 1
ATOM 778 N N . ASN A 1 114 ? 11.579 14.906 59.805 1.00 19.82 91 ASN A N 1
ATOM 779 C CA . ASN A 1 114 ? 11.155 14.350 61.089 1.00 19.69 91 ASN A CA 1
ATOM 780 C C . ASN A 1 114 ? 11.811 13.016 61.394 1.00 22.66 91 ASN A C 1
ATOM 781 O O . ASN A 1 114 ? 11.415 12.348 62.352 1.00 21.25 91 ASN A O 1
ATOM 786 N N . GLY A 1 115 ? 12.825 12.628 60.628 1.00 21.36 92 GLY A N 1
ATOM 787 C CA . GLY A 1 115 ? 13.605 11.457 60.970 1.00 21.94 92 GLY A CA 1
ATOM 788 C C . GLY A 1 115 ? 13.041 10.154 60.466 1.00 28.96 92 GLY A C 1
ATOM 789 O O . GLY A 1 115 ? 13.670 9.106 60.662 1.00 26.56 92 GLY A O 1
ATOM 790 N N . GLU A 1 116 ? 11.885 10.184 59.814 1.00 23.92 93 GLU A N 1
ATOM 791 C CA . GLU A 1 116 ? 11.243 8.996 59.272 1.00 26.07 93 GLU A CA 1
ATOM 792 C C . GLU A 1 116 ? 11.431 9.022 57.764 1.00 27.99 93 GLU A C 1
ATOM 793 O O . GLU A 1 116 ? 11.000 9.971 57.099 1.00 24.32 93 GLU A O 1
ATOM 799 N N . GLU A 1 117 ? 12.107 8.002 57.225 1.00 27.82 94 GLU A N 1
ATOM 800 C CA . GLU A 1 117 ? 12.417 7.994 55.802 1.00 28.00 94 GLU A CA 1
ATOM 801 C C . GLU A 1 117 ? 11.233 7.578 54.942 1.00 30.71 94 GLU A C 1
ATOM 802 O O . GLU A 1 117 ? 11.169 7.968 53.774 1.00 28.34 94 GLU A O 1
ATOM 808 N N . ASP A 1 118 ? 10.299 6.794 55.477 1.00 28.34 95 ASP A N 1
ATOM 809 C CA . ASP A 1 118 ? 9.232 6.225 54.658 1.00 29.15 95 ASP A CA 1
ATOM 810 C C . ASP A 1 118 ? 8.000 7.117 54.688 1.00 25.10 95 ASP A C 1
ATOM 811 O O . ASP A 1 118 ? 7.416 7.304 55.761 1.00 24.20 95 ASP A O 1
ATOM 816 N N . PRO A 1 119 ? 7.551 7.649 53.550 1.00 27.56 96 PRO A N 1
ATOM 817 C CA . PRO A 1 119 ? 6.289 8.411 53.557 1.00 26.63 96 PRO A CA 1
ATOM 818 C C . PRO A 1 119 ? 5.109 7.592 54.046 1.00 29.54 96 PRO A C 1
ATOM 819 O O . PRO A 1 119 ? 4.175 8.149 54.637 1.00 26.29 96 PRO A O 1
ATOM 823 N N . LEU A 1 120 ? 5.118 6.273 53.838 1.00 28.97 97 LEU A N 1
ATOM 824 C CA . LEU A 1 120 ? 3.990 5.477 54.303 1.00 31.76 97 LEU A CA 1
ATOM 825 C C . LEU A 1 120 ? 3.964 5.334 55.816 1.00 29.03 97 LEU A C 1
ATOM 826 O O . LEU A 1 120 ? 2.962 4.853 56.362 1.00 31.86 97 LEU A O 1
ATOM 831 N N . LYS A 1 121 ? 5.022 5.759 56.507 1.00 29.30 98 LYS A N 1
ATOM 832 C CA . LYS A 1 121 ? 5.092 5.709 57.962 1.00 29.03 98 LYS A CA 1
ATOM 833 C C . LYS A 1 121 ? 5.040 7.094 58.601 1.00 26.56 98 LYS A C 1
ATOM 834 O O . LYS A 1 121 ? 5.375 7.243 59.784 1.00 26.89 98 LYS A O 1
ATOM 840 N N . GLY A 1 122 ? 4.644 8.110 57.853 1.00 26.07 99 GLY A N 1
ATOM 841 C CA . GLY A 1 122 ? 4.592 9.452 58.394 1.00 24.04 99 GLY A CA 1
ATOM 842 C C . GLY A 1 122 ? 5.836 10.282 58.159 1.00 22.14 99 GLY A C 1
ATOM 843 O O . GLY A 1 122 ? 5.979 11.331 58.788 1.00 22.89 99 GLY A O 1
ATOM 844 N N . GLY A 1 123 ? 6.735 9.852 57.268 1.00 21.48 100 GLY A N 1
ATOM 845 C CA . GLY A 1 123 ? 7.888 10.661 56.921 1.00 21.76 100 GLY A CA 1
ATOM 846 C C . GLY A 1 123 ? 7.497 12.037 56.425 1.00 24.72 100 GLY A C 1
ATOM 847 O O . GLY A 1 123 ? 6.585 12.158 55.604 1.00 22.33 100 GLY A O 1
ATOM 848 N N . LEU A 1 124 ? 8.172 13.081 56.902 1.00 20.96 101 LEU A N 1
ATOM 849 C CA . LEU A 1 124 ? 7.760 14.439 56.565 1.00 20.07 101 LEU A CA 1
ATOM 850 C C . LEU A 1 124 ? 8.962 15.362 56.600 1.00 24.13 101 LEU A C 1
ATOM 851 O O . LEU A 1 124 ? 9.867 15.199 57.424 1.00 23.34 101 LEU A O 1
ATOM 856 N N . SER A 1 125 ? 8.949 16.357 55.716 1.00 20.82 102 SER A N 1
ATOM 857 C CA . SER A 1 125 ? 9.901 17.453 55.783 1.00 19.06 102 SER A CA 1
ATOM 858 C C . SER A 1 125 ? 9.164 18.783 55.876 1.00 23.75 102 SER A C 1
ATOM 859 O O . SER A 1 125 ? 7.980 18.907 55.529 1.00 22.00 102 SER A O 1
ATOM 862 N N . LEU A 1 126 ? 9.881 19.774 56.363 1.00 20.73 103 LEU A N 1
ATOM 863 C CA . LEU A 1 126 ? 9.356 21.112 56.576 1.00 20.90 103 LEU A CA 1
ATOM 864 C C . LEU A 1 126 ? 10.267 22.080 55.841 1.00 25.92 103 LEU A C 1
ATOM 865 O O . LEU A 1 126 ? 11.493 21.957 55.919 1.00 23.41 103 LEU A O 1
ATOM 870 N N . ASP A 1 127 ? 9.671 23.028 55.124 1.00 20.29 104 ASP A N 1
ATOM 871 C CA . ASP A 1 127 ? 10.413 24.041 54.377 1.00 24.03 104 ASP A CA 1
ATOM 872 C C . ASP A 1 127 ? 9.782 25.387 54.679 1.00 25.46 104 ASP A C 1
ATOM 873 O O . ASP A 1 127 ? 8.594 25.597 54.400 1.00 25.39 104 ASP A O 1
ATOM 878 N N . TYR A 1 128 ? 10.566 26.288 55.260 1.00 21.20 105 TYR A N 1
ATOM 879 C CA . TYR A 1 128 ? 10.127 27.623 55.643 1.00 21.95 105 TYR A CA 1
ATOM 880 C C . TYR A 1 128 ? 10.999 28.647 54.932 1.00 27.47 105 TYR A C 1
ATOM 881 O O . TYR A 1 128 ? 12.228 28.571 55.014 1.00 28.59 105 TYR A O 1
ATOM 890 N N . GLU A 1 129 ? 10.371 29.595 54.234 1.00 24.55 106 GLU A N 1
ATOM 891 C CA . GLU A 1 129 ? 11.102 30.638 53.518 1.00 30.35 106 GLU A CA 1
ATOM 892 C C . GLU A 1 129 ? 10.526 32.006 53.842 1.00 28.88 106 GLU A C 1
ATOM 893 O O . GLU A 1 129 ? 9.310 32.164 53.966 1.00 25.80 106 GLU A O 1
ATOM 899 N N . ALA A 1 130 ? 11.398 33.005 53.957 1.00 30.01 107 ALA A N 1
ATOM 900 C CA . ALA A 1 130 ? 10.959 34.388 54.137 1.00 31.10 107 ALA A CA 1
ATOM 901 C C . ALA A 1 130 ? 11.886 35.286 53.333 1.00 37.09 107 ALA A C 1
ATOM 902 O O . ALA A 1 130 ? 13.044 35.485 53.711 1.00 35.82 107 ALA A O 1
ATOM 904 N N . SER A 1 131 ? 11.374 35.841 52.242 1.00 36.06 108 SER A N 1
ATOM 905 C CA . SER A 1 131 ? 12.196 36.580 51.299 1.00 39.45 108 SER A CA 1
ATOM 906 C C . SER A 1 131 ? 11.763 38.021 51.077 1.00 41.52 108 SER A C 1
ATOM 907 O O . SER A 1 131 ? 12.538 38.800 50.506 1.00 42.95 108 SER A O 1
ATOM 910 N N . GLY A 1 132 ? 10.565 38.402 51.500 1.00 40.03 109 GLY A N 1
ATOM 911 C CA . GLY A 1 132 ? 9.990 39.649 51.055 1.00 41.58 109 GLY A CA 1
ATOM 912 C C . GLY A 1 132 ? 9.177 39.539 49.783 1.00 39.58 109 GLY A C 1
ATOM 913 O O . GLY A 1 132 ? 8.588 40.540 49.353 1.00 40.54 109 GLY A O 1
ATOM 914 N N . ARG A 1 133 ? 9.127 38.360 49.165 1.00 35.67 110 ARG A N 1
ATOM 915 C CA . ARG A 1 133 ? 8.282 38.114 48.005 1.00 32.12 110 ARG A CA 1
ATOM 916 C C . ARG A 1 133 ? 7.298 36.988 48.308 1.00 34.30 110 ARG A C 1
ATOM 917 O O . ARG A 1 133 ? 7.586 36.097 49.113 1.00 34.60 110 ARG A O 1
ATOM 925 N N . ALA A 1 134 ? 6.130 37.030 47.655 1.00 31.28 111 ALA A N 1
ATOM 926 C CA . ALA A 1 134 ? 5.049 36.100 47.992 1.00 29.18 111 ALA A CA 1
ATOM 927 C C . ALA A 1 134 ? 5.461 34.645 47.797 1.00 33.78 111 ALA A C 1
ATOM 928 O O . ALA A 1 134 ? 5.179 33.791 48.651 1.00 31.84 111 ALA A O 1
ATOM 930 N N . VAL A 1 135 ? 6.131 34.340 46.685 1.00 31.49 112 VAL A N 1
ATOM 931 C CA . VAL A 1 135 ? 6.358 32.938 46.334 1.00 34.42 112 VAL A CA 1
ATOM 932 C C . VAL A 1 135 ? 7.264 32.261 47.358 1.00 33.56 112 VAL A C 1
ATOM 933 O O . VAL A 1 135 ? 7.142 31.056 47.609 1.00 34.40 112 VAL A O 1
ATOM 937 N N . SER A 1 136 ? 8.154 33.024 47.982 1.00 34.51 113 SER A N 1
ATOM 938 C CA . SER A 1 136 ? 9.135 32.526 48.933 1.00 33.37 113 SER A CA 1
ATOM 939 C C . SER A 1 136 ? 8.916 33.137 50.313 1.00 32.59 113 SER A C 1
ATOM 940 O O . SER A 1 136 ? 9.867 33.425 51.041 1.00 29.90 113 SER A O 1
ATOM 943 N N . SER A 1 137 ? 7.657 33.375 50.664 1.00 31.17 114 SER A N 1
ATOM 944 C CA . SER A 1 137 ? 7.255 33.736 52.023 1.00 23.64 114 SER A CA 1
ATOM 945 C C . SER A 1 137 ? 6.185 32.714 52.391 1.00 22.34 114 SER A C 1
ATOM 946 O O . SER A 1 137 ? 4.992 32.987 52.250 1.00 23.51 114 SER A O 1
ATOM 949 N N . ARG A 1 138 ? 6.617 31.537 52.846 1.00 23.03 115 ARG A N 1
ATOM 950 C CA . ARG A 1 138 ? 5.702 30.404 52.862 1.00 24.00 115 ARG A CA 1
ATOM 951 C C . ARG A 1 138 ? 6.224 29.340 53.809 1.00 24.69 115 ARG A C 1
ATOM 952 O O . ARG A 1 138 ? 7.429 29.242 54.068 1.00 21.84 115 ARG A O 1
ATOM 960 N N . LEU A 1 139 ? 5.293 28.528 54.303 1.00 21.02 116 LEU A N 1
ATOM 961 C CA . LEU A 1 139 ? 5.595 27.346 55.103 1.00 21.19 116 LEU A CA 1
ATOM 962 C C . LEU A 1 139 ? 5.025 26.123 54.387 1.00 22.95 116 LEU A C 1
ATOM 963 O O . LEU A 1 139 ? 3.843 26.102 54.025 1.00 21.06 116 LEU A O 1
ATOM 968 N N . GLN A 1 140 ? 5.854 25.117 54.151 1.00 22.22 117 GLN A N 1
ATOM 969 C CA . GLN A 1 140 ? 5.361 23.931 53.472 1.00 26.16 117 GLN A CA 1
ATOM 970 C C . GLN A 1 140 ? 5.711 22.675 54.261 1.00 28.04 117 GLN A C 1
ATOM 971 O O . GLN A 1 140 ? 6.786 22.569 54.858 1.00 23.87 117 GLN A O 1
ATOM 977 N N . LEU A 1 141 ? 4.769 21.745 54.301 1.00 24.17 118 LEU A N 1
ATOM 978 C CA . LEU A 1 141 ? 4.976 20.422 54.867 1.00 22.99 118 LEU A CA 1
ATOM 979 C C . LEU A 1 141 ? 4.805 19.422 53.735 1.00 27.88 118 LEU A C 1
ATOM 980 O O . LEU A 1 141 ? 3.759 19.411 53.079 1.00 28.02 118 LEU A O 1
ATOM 985 N N . GLU A 1 142 ? 5.834 18.615 53.469 1.00 21.71 119 GLU A N 1
ATOM 986 C CA . GLU A 1 142 ? 5.799 17.716 52.318 1.00 23.79 119 GLU A CA 1
ATOM 987 C C . GLU A 1 142 ? 6.322 16.343 52.718 1.00 26.75 119 GLU A C 1
ATOM 988 O O . GLU A 1 142 ? 7.301 16.260 53.460 1.00 25.99 119 GLU A O 1
ATOM 994 N N . ASP A 1 143 ? 5.688 15.258 52.259 1.00 22.44 120 ASP A N 1
ATOM 995 C CA . ASP A 1 143 ? 4.406 15.204 51.570 1.00 23.53 120 ASP A CA 1
ATOM 996 C C . ASP A 1 143 ? 3.362 14.942 52.634 1.00 23.72 120 ASP A C 1
ATOM 997 O O . ASP A 1 143 ? 3.405 13.904 53.318 1.00 23.96 120 ASP A O 1
ATOM 1002 N N . ALA A 1 144 ? 2.421 15.878 52.786 1.00 22.46 121 ALA A N 1
ATOM 1003 C CA . ALA A 1 144 ? 1.405 15.771 53.828 1.00 23.18 121 ALA A CA 1
ATOM 1004 C C . ALA A 1 144 ? 0.536 14.531 53.683 1.00 22.51 121 ALA A C 1
ATOM 1005 O O . ALA A 1 144 ? -0.194 14.188 54.625 1.00 22.72 121 ALA A O 1
ATOM 1007 N N . GLY A 1 145 ? 0.597 13.842 52.542 1.00 20.29 122 GLY A N 1
ATOM 1008 C CA . GLY A 1 145 ? -0.111 12.580 52.443 1.00 21.99 122 GLY A CA 1
ATOM 1009 C C . GLY A 1 145 ? 0.390 11.567 53.446 1.00 21.81 122 GLY A C 1
ATOM 1010 O O . GLY A 1 145 ? -0.343 10.644 53.807 1.00 23.26 122 GLY A O 1
ATOM 1011 N N . SER A 1 146 ? 1.627 11.733 53.913 1.00 20.45 123 SER A N 1
ATOM 1012 C CA A SER A 1 146 ? 2.158 10.854 54.950 0.30 27.16 123 SER A CA 1
ATOM 1013 C CA B SER A 1 146 ? 2.163 10.858 54.954 0.70 23.34 123 SER A CA 1
ATOM 1014 C C . SER A 1 146 ? 1.413 11.020 56.267 1.00 23.94 123 SER A C 1
ATOM 1015 O O . SER A 1 146 ? 1.305 10.066 57.044 1.00 24.56 123 SER A O 1
ATOM 1020 N N . LEU A 1 147 ? 0.905 12.222 56.547 1.00 24.22 124 LEU A N 1
ATOM 1021 C CA . LEU A 1 147 ? 0.153 12.422 57.781 1.00 24.68 124 LEU A CA 1
ATOM 1022 C C . LEU A 1 147 ? -1.233 11.817 57.673 1.00 25.02 124 LEU A C 1
ATOM 1023 O O . LEU A 1 147 ? -1.772 11.321 58.663 1.00 25.42 124 LEU A O 1
ATOM 1028 N N . LEU A 1 148 ? -1.816 11.836 56.476 1.00 25.52 125 LEU A N 1
ATOM 1029 C CA . LEU A 1 148 ? -3.058 11.105 56.258 1.00 31.60 125 LEU A CA 1
ATOM 1030 C C . LEU A 1 148 ? -2.874 9.616 56.521 1.00 31.94 125 LEU A C 1
ATOM 1031 O O . LEU A 1 148 ? -3.828 8.930 56.911 1.00 34.59 125 LEU A O 1
ATOM 1036 N N . GLN A 1 149 ? -1.658 9.098 56.318 1.00 29.53 126 GLN A N 1
ATOM 1037 C CA . GLN A 1 149 ? -1.394 7.692 56.607 1.00 32.97 126 GLN A CA 1
ATOM 1038 C C . GLN A 1 149 ? -1.531 7.388 58.092 1.00 36.18 126 GLN A C 1
ATOM 1039 O O . GLN A 1 149 ? -2.022 6.317 58.465 1.00 36.90 126 GLN A O 1
ATOM 1045 N N . VAL A 1 150 ? -1.088 8.297 58.958 1.00 28.35 127 VAL A N 1
ATOM 1046 C CA . VAL A 1 150 ? -0.917 7.964 60.365 1.00 25.49 127 VAL A CA 1
ATOM 1047 C C . VAL A 1 150 ? -1.946 8.621 61.284 1.00 26.70 127 VAL A C 1
ATOM 1048 O O . VAL A 1 150 ? -2.149 8.125 62.402 1.00 26.00 127 VAL A O 1
ATOM 1052 N N . PHE A 1 151 ? -2.586 9.711 60.870 1.00 25.84 128 PHE A N 1
ATOM 1053 C CA . PHE A 1 151 ? -3.601 10.353 61.700 1.00 26.40 128 PHE A CA 1
ATOM 1054 C C . PHE A 1 151 ? -4.814 9.439 61.870 1.00 29.18 128 PHE A C 1
ATOM 1055 O O . PHE A 1 151 ? -5.387 8.976 60.877 1.00 32.18 128 PHE A O 1
ATOM 1063 N N . ASP A 1 152 ? -5.231 9.220 63.126 1.00 27.89 129 ASP A N 1
ATOM 1064 C CA . ASP A 1 152 ? -6.469 8.482 63.393 1.00 34.63 129 ASP A CA 1
ATOM 1065 C C . ASP A 1 152 ? -7.696 9.315 63.049 1.00 35.46 129 ASP A C 1
ATOM 1066 O O . ASP A 1 152 ? -8.719 8.778 62.606 1.00 32.71 129 ASP A O 1
ATOM 1071 N N . ALA A 1 153 ? -7.622 10.625 63.271 1.00 24.93 130 ALA A N 1
ATOM 1072 C CA . ALA A 1 153 ? -8.717 11.555 62.994 1.00 24.93 130 ALA A CA 1
ATOM 1073 C C . ALA A 1 153 ? -8.127 12.725 62.217 1.00 26.03 130 ALA A C 1
ATOM 1074 O O . ALA A 1 153 ? -7.851 13.785 62.797 1.00 25.00 130 ALA A O 1
ATOM 1076 N N . PRO A 1 154 ? -7.915 12.560 60.902 1.00 25.48 131 PRO A N 1
ATOM 1077 C CA . PRO A 1 154 ? -7.082 13.529 60.166 1.00 22.01 131 PRO A CA 1
ATOM 1078 C C . PRO A 1 154 ? -7.684 14.913 60.039 1.00 21.38 131 PRO A C 1
ATOM 1079 O O . PRO A 1 154 ? -6.931 15.893 60.070 1.00 19.83 131 PRO A O 1
ATOM 1083 N N . ALA A 1 155 ? -9.002 15.040 59.854 1.00 22.12 132 ALA A N 1
ATOM 1084 C CA . ALA A 1 155 ? -9.586 16.367 59.664 1.00 22.02 132 ALA A CA 1
ATOM 1085 C C . ALA A 1 155 ? -9.233 17.300 60.820 1.00 23.00 132 ALA A C 1
ATOM 1086 O O . ALA A 1 155 ? -8.713 18.402 60.611 1.00 21.20 132 ALA A O 1
ATOM 1088 N N . SER A 1 156 ? -9.490 16.861 62.054 1.00 22.74 133 SER A N 1
ATOM 1089 C CA . SER A 1 156 ? -9.239 17.718 63.203 1.00 22.03 133 SER A CA 1
ATOM 1090 C C . SER A 1 156 ? -7.750 17.939 63.413 1.00 21.10 133 SER A C 1
ATOM 1091 O O . SER A 1 156 ? -7.332 19.031 63.799 1.00 19.52 133 SER A O 1
ATOM 1094 N N . SER A 1 157 ? -6.931 16.914 63.164 1.00 19.26 134 SER A N 1
ATOM 1095 C CA . SER A 1 157 ? -5.494 17.065 63.369 1.00 16.72 134 SER A CA 1
ATOM 1096 C C . SER A 1 157 ? -4.902 18.049 62.370 1.00 16.75 134 SER A C 1
ATOM 1097 O O . SER A 1 157 ? -4.028 18.857 62.717 1.00 16.95 134 SER A O 1
ATOM 1100 N N . PHE A 1 158 ? -5.360 18.008 61.127 1.00 17.29 135 PHE A N 1
ATOM 1101 C CA . PHE A 1 158 ? -4.866 18.987 60.162 1.00 16.16 135 PHE A CA 1
ATOM 1102 C C . PHE A 1 158 ? -5.367 20.380 60.496 1.00 19.47 135 PHE A C 1
ATOM 1103 O O . PHE A 1 158 ? -4.629 21.363 60.366 1.00 18.09 135 PHE A O 1
ATOM 1111 N N . VAL A 1 159 ? -6.622 20.491 60.936 1.00 19.48 136 VAL A N 1
ATOM 1112 C CA . VAL A 1 159 ? -7.107 21.796 61.379 1.00 17.22 136 VAL A CA 1
ATOM 1113 C C . VAL A 1 159 ? -6.229 22.325 62.506 1.00 19.06 136 VAL A C 1
ATOM 1114 O O . VAL A 1 159 ? -5.921 23.519 62.560 1.00 18.52 136 VAL A O 1
ATOM 1118 N N . ALA A 1 160 ? -5.784 21.444 63.411 1.00 18.82 137 ALA A N 1
ATOM 1119 C CA . ALA A 1 160 ? -4.941 21.909 64.501 1.00 19.11 137 ALA A CA 1
ATOM 1120 C C . ALA A 1 160 ? -3.611 22.440 63.989 1.00 19.57 137 ALA A C 1
ATOM 1121 O O . ALA A 1 160 ? -3.038 23.357 64.594 1.00 19.30 137 ALA A O 1
ATOM 1123 N N . ILE A 1 161 ? -3.103 21.895 62.881 1.00 16.25 138 ILE A N 1
ATOM 1124 C CA . ILE A 1 161 ? -1.876 22.449 62.300 1.00 15.82 138 ILE A CA 1
ATOM 1125 C C . ILE A 1 161 ? -2.129 23.853 61.752 1.00 17.65 138 ILE A C 1
ATOM 1126 O O . ILE A 1 161 ? -1.339 24.779 61.994 1.00 17.67 138 ILE A O 1
ATOM 1131 N N . PHE A 1 162 ? -3.233 24.033 61.009 1.00 16.58 139 PHE A N 1
ATOM 1132 C CA . PHE A 1 162 ? -3.623 25.367 60.552 1.00 17.81 139 PHE A CA 1
ATOM 1133 C C . PHE A 1 162 ? -3.742 26.332 61.718 1.00 19.57 139 PHE A C 1
ATOM 1134 O O . PHE A 1 162 ? -3.273 27.473 61.628 1.00 19.54 139 PHE A O 1
ATOM 1142 N N . LEU A 1 163 ? -4.382 25.894 62.815 1.00 18.19 140 LEU A N 1
ATOM 1143 C CA . LEU A 1 163 ? -4.617 26.782 63.953 1.00 17.41 140 LEU A CA 1
ATOM 1144 C C . LEU A 1 163 ? -3.303 27.229 64.562 1.00 19.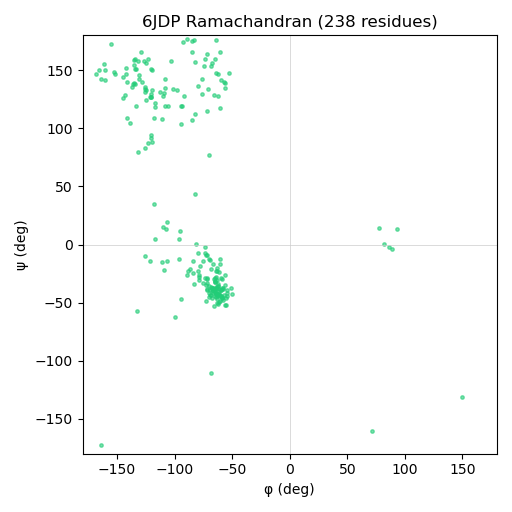55 140 LEU A C 1
ATOM 1145 O O . LEU A 1 163 ? -3.155 28.401 64.954 1.00 22.37 140 LEU A O 1
ATOM 1150 N N . ALA A 1 164 ? -2.322 26.326 64.595 1.00 18.31 141 ALA A N 1
ATOM 1151 C CA . ALA A 1 164 ? -1.008 26.682 65.111 1.00 19.92 141 ALA A CA 1
ATOM 1152 C C . ALA A 1 164 ? -0.358 27.738 64.231 1.00 22.85 141 ALA A C 1
ATOM 1153 O O . ALA A 1 164 ? 0.210 28.717 64.730 1.00 22.13 141 ALA A O 1
ATOM 1155 N N . VAL A 1 165 ? -0.428 27.555 62.909 1.00 17.86 142 VAL A N 1
ATOM 1156 C CA . VAL A 1 165 ? 0.181 28.533 62.011 1.00 18.32 142 VAL A CA 1
ATOM 1157 C C . VAL A 1 165 ? -0.457 29.898 62.202 1.00 20.90 142 VAL A C 1
ATOM 1158 O O . VAL A 1 165 ? 0.240 30.920 62.229 1.00 20.99 142 VAL A O 1
ATOM 1162 N N . LEU A 1 166 ? -1.787 29.946 62.311 1.00 19.62 143 LEU A N 1
ATOM 1163 C CA . LEU A 1 166 ? -2.479 31.227 62.460 1.00 22.20 143 LEU A CA 1
ATOM 1164 C C . LEU A 1 166 ? -2.100 31.915 63.762 1.00 25.96 143 LEU A C 1
ATOM 1165 O O . LEU A 1 166 ? -2.003 33.148 63.820 1.00 26.28 143 LEU A O 1
ATOM 1170 N N . GLU A 1 167 ? -1.905 31.141 64.824 1.00 23.24 144 GLU A N 1
ATOM 1171 C CA . GLU A 1 167 ? -1.551 31.757 66.096 1.00 28.11 144 GLU A CA 1
ATOM 1172 C C . GLU A 1 167 ? -0.126 32.293 66.063 1.00 27.41 144 GLU A C 1
ATOM 1173 O O . GLU A 1 167 ? 0.138 33.387 66.574 1.00 29.25 144 GLU A O 1
ATOM 1179 N N . ILE A 1 168 ? 0.795 31.559 65.429 1.00 22.09 145 ILE A N 1
ATOM 1180 C CA . ILE A 1 168 ? 2.210 31.926 65.420 1.00 25.41 145 ILE A CA 1
ATOM 1181 C C . ILE A 1 168 ? 2.543 32.965 64.353 1.00 25.98 145 ILE A C 1
ATOM 1182 O O . ILE A 1 168 ? 3.442 33.803 64.553 1.00 25.79 145 ILE A O 1
ATOM 1187 N N . TRP A 1 169 ? 1.867 32.925 63.205 1.00 22.42 146 TRP A N 1
ATOM 1188 C CA . TRP A 1 169 ? 2.106 33.861 62.104 1.00 23.30 146 TRP A CA 1
ATOM 1189 C C . TRP A 1 169 ? 0.830 34.636 61.813 1.00 23.58 146 TRP A C 1
ATOM 1190 O O . TRP A 1 169 ? 0.048 34.258 60.922 1.00 23.12 146 TRP A O 1
ATOM 1201 N N . PRO A 1 170 ? 0.610 35.760 62.487 1.00 25.41 147 PRO A N 1
ATOM 1202 C CA . PRO A 1 170 ? -0.546 36.603 62.153 1.00 27.72 147 PRO A CA 1
ATOM 1203 C C . PRO A 1 170 ? -0.524 37.109 60.723 1.00 27.16 147 PRO A C 1
ATOM 1204 O O . PRO A 1 170 ? -1.569 37.543 60.222 1.00 31.63 147 PRO A O 1
ATOM 1208 N N . GLU A 1 171 ? 0.633 37.053 60.059 1.00 27.58 148 GLU A N 1
ATOM 1209 C CA . GLU A 1 171 ? 0.839 37.453 58.673 1.00 27.32 148 GLU A CA 1
ATOM 1210 C C . GLU A 1 171 ? 0.260 36.465 57.670 1.00 25.13 148 GLU A C 1
ATOM 1211 O O . GLU A 1 171 ? 0.355 36.723 56.471 1.00 25.23 148 GLU A O 1
ATOM 1217 N N . THR A 1 172 ? -0.315 35.344 58.107 1.00 24.65 149 THR A N 1
ATOM 1218 C CA . THR A 1 172 ? -0.800 34.345 57.156 1.00 21.89 149 THR A CA 1
ATOM 1219 C C . THR A 1 172 ? -1.901 34.928 56.278 1.00 23.31 149 THR A C 1
ATOM 1220 O O . THR A 1 172 ? -2.881 35.493 56.783 1.00 24.50 149 THR A O 1
ATOM 1224 N N . THR A 1 173 ? -1.737 34.791 54.959 1.00 23.17 150 THR A N 1
ATOM 1225 C CA . THR A 1 173 ? -2.719 35.301 54.008 1.00 21.65 150 THR A CA 1
ATOM 1226 C C . THR A 1 173 ? -3.496 34.217 53.270 1.00 27.10 150 THR A C 1
ATOM 1227 O O . THR A 1 173 ? -4.527 34.528 52.663 1.00 25.34 150 THR A O 1
ATOM 1231 N N . TRP A 1 174 ? -3.038 32.965 53.297 1.00 21.88 151 TRP A N 1
ATOM 1232 C CA . TRP A 1 174 ? -3.735 31.890 52.604 1.00 20.53 151 TRP A CA 1
ATOM 1233 C C . TRP A 1 174 ? -3.192 30.563 53.116 1.00 19.60 151 TRP A C 1
ATOM 1234 O O . TRP A 1 174 ? -2.025 30.464 53.502 1.00 20.82 151 TRP A O 1
ATOM 1245 N N . GLY A 1 175 ? -4.045 29.549 53.108 1.00 18.44 152 GLY A N 1
ATOM 1246 C CA . GLY A 1 175 ? -3.556 28.202 53.356 1.00 19.71 152 GLY A CA 1
ATOM 1247 C C . GLY A 1 175 ? -4.312 27.175 52.551 1.00 19.29 152 GLY A C 1
ATOM 1248 O O . GLY A 1 175 ? -5.523 27.294 52.399 1.00 19.20 152 GLY A O 1
ATOM 1249 N N . MET A 1 176 ? -3.626 26.129 52.090 1.00 18.18 153 MET A N 1
ATOM 1250 C CA . MET A 1 176 ? -4.272 25.078 51.306 1.00 18.30 153 MET A CA 1
ATOM 1251 C C . MET A 1 176 ? -3.678 23.723 51.661 1.00 19.76 153 MET A C 1
ATOM 1252 O O . MET A 1 176 ? -2.456 23.550 51.627 1.00 19.99 153 MET A O 1
ATOM 1257 N N . LEU A 1 177 ? -4.547 22.772 51.978 1.00 17.26 154 LEU A N 1
ATOM 1258 C CA . LEU A 1 177 ? -4.219 21.343 52.015 1.00 17.35 154 LEU A CA 1
ATOM 1259 C C . LEU A 1 177 ? -5.073 20.654 50.962 1.00 17.53 154 LEU A C 1
ATOM 1260 O O . LEU A 1 177 ? -6.301 20.700 51.049 1.00 19.37 154 LEU A O 1
ATOM 1265 N N . ALA A 1 178 ? -4.438 20.033 49.960 1.00 17.53 155 ALA A N 1
ATOM 1266 C CA . ALA A 1 178 ? -5.214 19.481 48.850 1.00 20.01 155 ALA A CA 1
ATOM 1267 C C . ALA A 1 178 ? -4.466 18.311 48.250 1.00 18.71 155 ALA A C 1
ATOM 1268 O O . ALA A 1 178 ? -3.233 18.345 48.193 1.00 18.53 155 ALA A O 1
ATOM 1270 N N . PRO A 1 179 ? -5.168 17.309 47.725 1.00 20.74 156 PRO A N 1
ATOM 1271 C CA . PRO A 1 179 ? -4.468 16.260 46.977 1.00 21.36 156 PRO A CA 1
ATOM 1272 C C . PRO A 1 179 ? -3.733 16.878 45.793 1.00 19.99 156 PRO A C 1
ATOM 1273 O O . PRO A 1 179 ? -4.219 17.814 45.153 1.00 20.03 156 PRO A O 1
ATOM 1277 N N . HIS A 1 180 ? -2.533 16.362 45.526 1.00 19.20 157 HIS A N 1
ATOM 1278 C CA . HIS A 1 180 ? -1.738 16.894 44.428 1.00 21.11 157 HIS A CA 1
ATOM 1279 C C . HIS A 1 180 ? -2.479 16.770 43.098 1.00 20.36 157 HIS A C 1
ATOM 1280 O O . HIS A 1 180 ? -2.512 17.707 42.301 1.00 21.37 157 HIS A O 1
ATOM 1287 N N . ALA A 1 181 ? -3.073 15.603 42.835 1.00 21.42 158 ALA A N 1
ATOM 1288 C CA . ALA A 1 181 ? -3.763 15.390 41.562 1.00 20.85 158 ALA A CA 1
ATOM 1289 C C . ALA A 1 181 ? -4.950 16.327 41.416 1.00 21.47 158 ALA A C 1
ATOM 1290 O O . ALA A 1 181 ? -5.233 16.822 40.315 1.00 23.60 158 ALA A O 1
ATOM 1292 N N . TYR A 1 182 ? -5.659 16.587 42.513 1.00 23.60 159 TYR A N 1
ATOM 1293 C CA . TYR A 1 182 ? -6.769 17.529 42.466 1.00 24.48 159 TYR A CA 1
ATOM 1294 C C . TYR A 1 182 ? -6.281 18.920 42.097 1.00 24.89 159 TYR A C 1
ATOM 1295 O O . TYR A 1 182 ? -6.833 19.579 41.202 1.00 24.34 159 TYR A O 1
ATOM 1304 N N . PHE A 1 183 ? -5.260 19.406 42.804 1.00 20.11 160 PHE A N 1
ATOM 1305 C CA . PHE A 1 183 ? -4.788 20.752 42.511 1.00 20.40 160 PHE A CA 1
ATOM 1306 C C . PHE A 1 183 ? -4.358 20.873 41.058 1.00 20.06 160 PHE A C 1
ATOM 1307 O O . PHE A 1 183 ? -4.747 21.821 40.358 1.00 22.48 160 PHE A O 1
ATOM 1315 N N . VAL A 1 184 ? -3.558 19.915 40.584 1.00 19.18 161 VAL A N 1
ATOM 1316 C CA . VAL A 1 184 ? -2.990 20.021 39.239 1.00 22.03 161 VAL A CA 1
ATOM 1317 C C . VAL A 1 184 ? -4.067 19.848 38.168 1.00 25.05 161 VAL A C 1
ATOM 1318 O O . VAL A 1 184 ? -4.118 20.611 37.196 1.00 25.74 161 VAL A O 1
ATOM 1322 N N . HIS A 1 185 ? -4.945 18.851 38.320 1.00 24.78 162 HIS A N 1
ATOM 1323 C CA . HIS A 1 185 ? -5.842 18.480 37.227 1.00 25.13 162 HIS A CA 1
ATOM 1324 C C . HIS A 1 185 ? -7.296 18.886 37.402 1.00 28.72 162 HIS A C 1
ATOM 1325 O O . HIS A 1 185 ? -8.054 18.803 36.423 1.00 31.44 162 HIS A O 1
ATOM 1332 N N . GLN A 1 186 ? -7.727 19.281 38.600 1.00 25.75 163 GLN A N 1
ATOM 1333 C CA . GLN A 1 186 ? -9.138 19.544 38.838 1.00 27.50 163 GLN A CA 1
ATOM 1334 C C . GLN A 1 186 ? -9.466 20.913 39.413 1.00 30.88 163 GLN A C 1
ATOM 1335 O O . GLN A 1 186 ? -10.651 21.254 39.465 1.00 28.36 163 GLN A O 1
ATOM 1341 N N . ARG A 1 187 ? -8.488 21.713 39.846 1.00 23.81 164 ARG A N 1
ATOM 1342 C CA . ARG A 1 187 ? -8.843 23.022 40.388 1.00 23.23 164 ARG A CA 1
ATOM 1343 C C . ARG A 1 187 ? -9.636 23.822 39.358 1.00 21.60 164 ARG A C 1
ATOM 1344 O O . ARG A 1 187 ? -9.357 23.776 38.157 1.00 23.55 164 ARG A O 1
ATOM 1352 N N . THR A 1 188 ? -10.665 24.538 39.838 1.00 22.29 165 THR A N 1
ATOM 1353 C CA . THR A 1 188 ? -11.574 25.234 38.928 1.00 22.31 165 THR A CA 1
ATOM 1354 C C . THR A 1 188 ? -10.864 26.339 38.161 1.00 27.70 165 THR A C 1
ATOM 1355 O O . THR A 1 188 ? -11.064 2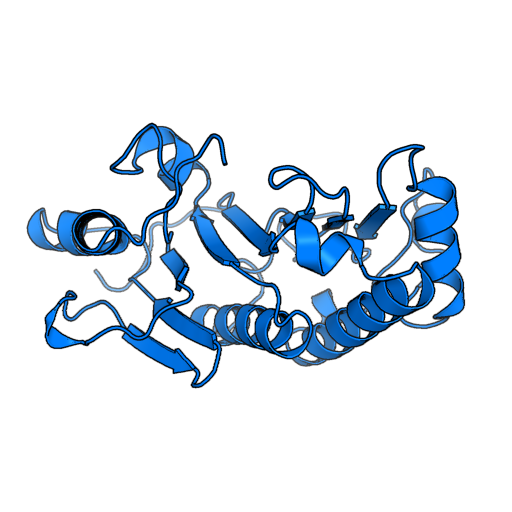6.490 36.949 1.00 28.31 165 THR A O 1
ATOM 1359 N N . PHE A 1 189 ? -10.042 27.137 38.837 1.00 26.26 166 PHE A N 1
ATOM 1360 C CA . PHE A 1 189 ? -9.503 28.323 38.185 1.00 25.19 166 PHE A CA 1
ATOM 1361 C C . PHE A 1 189 ? -8.033 28.118 37.892 1.00 29.15 166 PHE A C 1
ATOM 1362 O O . PHE A 1 189 ? -7.241 27.900 38.823 1.00 28.82 166 PHE A O 1
ATOM 1370 N N . PRO A 1 190 ? -7.644 28.156 36.618 1.00 30.23 167 PRO A N 1
ATOM 1371 C CA . PRO A 1 190 ? -6.250 27.851 36.270 1.00 31.33 167 PRO A CA 1
ATOM 1372 C C . PRO A 1 190 ? -5.257 28.847 36.830 1.00 25.86 167 PRO A C 1
ATOM 1373 O O . PRO A 1 190 ? -4.131 28.458 37.170 1.00 30.43 167 PRO A O 1
ATOM 1377 N N . ASP A 1 191 ? -5.637 30.114 36.960 1.00 27.01 168 ASP A N 1
ATOM 1378 C CA . ASP A 1 191 ? -4.717 31.175 37.344 1.00 27.37 168 ASP A CA 1
ATOM 1379 C C . ASP A 1 191 ? -4.941 31.636 38.776 1.00 24.03 168 ASP A C 1
ATOM 1380 O O . ASP A 1 191 ? -4.537 32.745 39.148 1.00 25.43 168 ASP A O 1
ATOM 1385 N N . ARG A 1 192 ? -5.603 30.810 39.584 1.00 24.83 169 ARG A N 1
ATOM 1386 C CA . ARG A 1 192 ? -5.859 31.134 40.973 1.00 22.15 169 ARG A CA 1
ATOM 1387 C C . ARG A 1 192 ? -5.369 30.017 41.881 1.00 20.48 169 ARG A C 1
ATOM 1388 O O . ARG A 1 192 ? -5.241 28.860 41.473 1.00 22.70 169 ARG A O 1
ATOM 1396 N N . ARG A 1 193 ? -5.146 30.401 43.124 1.00 22.93 170 ARG A N 1
ATOM 1397 C CA . ARG A 1 193 ? -4.987 29.435 44.204 1.00 23.50 170 ARG A CA 1
ATOM 1398 C C . ARG A 1 193 ? -6.283 28.650 44.392 1.00 25.62 170 ARG A C 1
ATOM 1399 O O . ARG A 1 193 ? -7.300 28.891 43.734 1.00 28.15 170 ARG A O 1
ATOM 1407 N N . SER A 1 194 ? -6.234 27.675 45.289 1.00 20.57 171 SER A N 1
ATOM 1408 C CA . SER A 1 194 ? -7.407 26.897 45.647 1.00 21.75 171 SER A CA 1
ATOM 1409 C C . SER A 1 194 ? -7.484 26.799 47.165 1.00 19.47 171 SER A C 1
ATOM 1410 O O . SER A 1 194 ? -6.458 26.834 47.855 1.00 20.26 171 SER A O 1
ATOM 1413 N N . ILE A 1 195 ? -8.706 26.673 47.684 1.00 18.72 172 ILE A N 1
ATOM 1414 C CA . ILE A 1 195 ? -8.863 26.422 49.119 1.00 16.82 172 ILE A CA 1
ATOM 1415 C C . ILE A 1 195 ? -8.584 24.963 49.458 1.00 20.29 172 ILE A C 1
ATOM 1416 O O . ILE A 1 195 ? -8.325 24.634 50.627 1.00 21.04 172 ILE A O 1
ATOM 1421 N N . GLY A 1 196 ? -8.615 24.074 48.468 1.00 21.89 173 GLY A N 1
ATOM 1422 C CA . GLY A 1 196 ? -8.291 22.688 48.716 1.00 20.29 173 GLY A CA 1
ATOM 1423 C C . GLY A 1 196 ? -9.358 21.964 49.519 1.00 22.27 173 GLY A C 1
ATOM 1424 O O . GLY A 1 196 ? -10.515 22.369 49.596 1.00 26.30 173 GLY A O 1
ATOM 1425 N N . TRP A 1 197 ? -8.941 20.849 50.114 1.00 19.51 174 TRP A N 1
ATOM 1426 C CA . TRP A 1 197 ? -9.829 20.096 50.989 1.00 21.08 174 TRP A CA 1
ATOM 1427 C C . TRP A 1 197 ? -10.034 20.834 52.304 1.00 20.92 174 TRP A C 1
ATOM 1428 O O . TRP A 1 197 ? -11.162 20.977 52.784 1.00 22.37 174 TRP A O 1
ATOM 1439 N N . ILE A 1 198 ? -8.938 21.279 52.918 1.00 19.56 175 ILE A N 1
ATOM 1440 C CA . ILE A 1 198 ? -8.972 22.143 54.090 1.00 19.47 175 ILE A CA 1
ATOM 1441 C C . ILE A 1 198 ? -8.124 23.362 53.780 1.00 18.33 175 ILE A C 1
ATOM 1442 O O . ILE A 1 198 ? -7.009 23.233 53.271 1.00 19.66 175 ILE A O 1
ATOM 1447 N N . GLY A 1 199 ? -8.638 24.546 54.085 1.00 17.66 176 GLY A N 1
ATOM 1448 C CA . GLY A 1 199 ? -7.841 25.713 53.753 1.00 18.27 176 GLY A CA 1
ATOM 1449 C C . GLY A 1 199 ? -8.190 26.895 54.625 1.00 17.95 176 GLY A C 1
ATOM 1450 O O . GLY A 1 199 ? -9.142 26.863 55.407 1.00 19.96 176 GLY A O 1
ATOM 1451 N N . PHE A 1 200 ? -7.392 27.946 54.482 1.00 16.73 177 PHE A N 1
ATOM 1452 C CA . PHE A 1 200 ? -7.577 29.172 55.247 1.00 17.56 177 PHE A CA 1
ATOM 1453 C C . PHE A 1 200 ? -7.798 30.348 54.311 1.00 20.42 177 PHE A C 1
ATOM 1454 O O . PHE A 1 200 ? -6.996 30.591 53.406 1.00 19.02 177 PHE A O 1
ATOM 1462 N N . CYS A 1 201 ? -8.854 31.104 54.585 1.00 19.52 178 CYS A N 1
ATOM 1463 C CA . CYS A 1 201 ? -9.183 32.335 53.897 1.00 21.63 178 CYS A CA 1
ATOM 1464 C C . CYS A 1 201 ? -9.221 33.470 54.917 1.00 22.55 178 CYS A C 1
ATOM 1465 O O . CYS A 1 201 ? -9.940 33.367 55.919 1.00 23.67 178 CYS A O 1
ATOM 1468 N N . PRO A 1 202 ? -8.502 34.554 54.701 1.00 21.56 179 PRO A N 1
ATOM 1469 C CA . PRO A 1 202 ? -8.364 35.578 55.747 1.00 22.60 179 PRO A CA 1
ATOM 1470 C C . PRO A 1 202 ? -9.531 36.549 55.803 1.00 25.81 179 PRO A C 1
ATOM 1471 O O . PRO A 1 202 ? -9.320 37.758 55.951 1.00 29.56 179 PRO A O 1
ATOM 1475 N N . HIS A 1 203 ? -10.751 36.033 55.703 1.00 27.19 180 HIS A N 1
ATOM 1476 C CA . HIS A 1 203 ? -11.963 36.830 55.823 1.00 26.80 180 HIS A CA 1
ATOM 1477 C C . HIS A 1 203 ? -13.025 36.034 56.560 1.00 28.95 180 HIS A C 1
ATOM 1478 O O . HIS A 1 203 ? -13.067 34.801 56.454 1.00 25.02 180 HIS A O 1
ATOM 1485 N N . PRO A 1 204 ? -13.937 36.712 57.254 1.00 28.52 181 PRO A N 1
ATOM 1486 C CA . PRO A 1 204 ? -15.131 36.024 57.748 1.00 28.66 181 PRO A CA 1
ATOM 1487 C C . PRO A 1 204 ? -15.979 35.527 56.587 1.00 31.30 181 PRO A C 1
ATOM 1488 O O . PRO A 1 204 ? -16.027 36.130 55.509 1.00 31.57 181 PRO A O 1
ATOM 1492 N N . LEU A 1 205 ? -16.641 34.395 56.804 1.00 31.02 182 LEU A N 1
ATOM 1493 C CA . LEU A 1 205 ? -17.491 33.804 55.785 1.00 29.40 182 LEU A CA 1
ATOM 1494 C C . LEU A 1 205 ? -18.791 33.364 56.428 1.00 29.78 182 LEU A C 1
ATOM 1495 O O . LEU A 1 205 ? -18.837 33.093 57.627 1.00 30.93 182 LEU A O 1
ATOM 1500 N N . ARG A 1 206 ? -19.843 33.299 55.619 1.00 34.37 183 ARG A N 1
ATOM 1501 C CA . ARG A 1 206 ? -21.175 32.946 56.090 1.00 37.83 183 ARG A CA 1
ATOM 1502 C C . ARG A 1 206 ? -21.546 31.557 55.588 1.00 36.26 183 ARG A C 1
ATOM 1503 O O . ARG A 1 206 ? -21.424 31.272 54.392 1.00 33.24 183 ARG A O 1
ATOM 1511 N N . ALA A 1 207 ? -22.009 30.693 56.501 1.00 36.77 184 ALA A N 1
ATOM 1512 C CA . ALA A 1 207 ? -22.405 29.347 56.093 1.00 37.35 184 ALA A CA 1
ATOM 1513 C C . ALA A 1 207 ? -23.457 29.384 54.994 1.00 41.95 184 ALA A C 1
ATOM 1514 O O . ALA A 1 207 ? -23.544 28.448 54.191 1.00 39.59 184 ALA A O 1
ATOM 1516 N N . THR A 1 208 ? -24.246 30.466 54.935 1.00 43.97 185 THR A N 1
ATOM 1517 C CA . THR A 1 208 ? -25.263 30.614 53.897 1.00 45.27 185 THR A CA 1
ATOM 1518 C C . THR A 1 208 ? -24.671 30.458 52.503 1.00 45.52 185 THR A C 1
ATOM 1519 O O . THR A 1 208 ? -25.286 29.849 51.618 1.00 49.45 185 THR A O 1
ATOM 1523 N N . ASP A 1 209 ? -23.472 30.994 52.293 1.00 38.81 186 ASP A N 1
ATOM 1524 C CA . ASP A 1 209 ? -22.868 31.051 50.971 1.00 39.13 186 ASP A CA 1
ATOM 1525 C C . ASP A 1 209 ? -22.198 29.752 50.544 1.00 39.57 186 ASP A C 1
ATOM 1526 O O . ASP A 1 209 ? -21.659 29.700 49.434 1.00 38.66 186 ASP A O 1
ATOM 1531 N N . PHE A 1 210 ? -22.223 28.704 51.358 1.00 37.46 187 PHE A N 1
ATOM 1532 C CA . PHE A 1 210 ? -21.412 27.526 51.095 1.00 35.68 187 PHE A CA 1
ATOM 1533 C C . PHE A 1 210 ? -22.234 26.254 51.207 1.00 37.89 187 PHE A C 1
ATOM 1534 O O . PHE A 1 210 ? -23.279 26.237 51.865 1.00 37.97 187 PHE A O 1
ATOM 1542 N N . PRO A 1 211 ? -21.788 25.166 50.572 1.00 37.64 188 PRO A N 1
ATOM 1543 C CA . PRO A 1 211 ? -22.549 23.909 50.617 1.00 39.95 188 PRO A CA 1
ATOM 1544 C C . PRO A 1 211 ? -22.714 23.393 52.037 1.00 41.05 188 PRO A C 1
ATOM 1545 O O . PRO A 1 211 ? -22.039 23.815 52.977 1.00 37.24 188 PRO A O 1
ATOM 1549 N N . ALA A 1 212 ? -23.634 22.438 52.177 1.00 41.29 189 ALA A N 1
ATOM 1550 C CA . ALA A 1 212 ? -23.866 21.817 53.475 1.00 40.39 189 ALA A CA 1
ATOM 1551 C C . ALA A 1 212 ? -22.722 20.893 53.875 1.00 37.15 189 ALA A C 1
ATOM 1552 O O . ALA A 1 212 ? -22.458 20.721 55.069 1.00 40.24 189 ALA A O 1
ATOM 1554 N N . ALA A 1 213 ? -22.038 20.284 52.905 1.00 34.69 190 ALA A N 1
ATOM 1555 C CA . ALA A 1 213 ? -20.894 19.438 53.219 1.00 35.38 190 ALA A CA 1
ATOM 1556 C C . ALA A 1 213 ? -19.670 20.239 53.647 1.00 35.53 190 ALA A C 1
ATOM 1557 O O . ALA A 1 213 ? -18.687 19.636 54.096 1.00 33.77 190 ALA A O 1
ATOM 1559 N N . THR A 1 214 ? -19.705 21.568 53.522 1.00 31.57 191 THR A N 1
ATOM 1560 C CA . THR A 1 214 ? -18.592 22.424 53.915 1.00 29.48 191 THR A CA 1
ATOM 1561 C C . THR A 1 214 ? -18.767 22.876 55.358 1.00 26.93 191 THR A C 1
ATOM 1562 O O . THR A 1 214 ? -19.829 23.390 55.726 1.00 32.98 191 THR A O 1
ATOM 1566 N N . GLU A 1 215 ? -17.732 22.681 56.177 1.00 24.78 192 GLU A N 1
ATOM 1567 C CA . GLU A 1 215 ? -17.723 23.194 57.541 1.00 27.12 192 GLU A CA 1
ATOM 1568 C C . GLU A 1 215 ? -16.869 24.450 57.588 1.00 26.07 192 GLU A C 1
ATOM 1569 O O . GLU A 1 215 ? -15.761 24.473 57.037 1.00 24.46 192 GLU A O 1
ATOM 1575 N N . LEU A 1 216 ? -17.383 25.493 58.232 1.00 24.39 193 LEU A N 1
ATOM 1576 C CA . LEU A 1 216 ? -16.650 26.742 58.407 1.00 25.13 193 LEU A CA 1
ATOM 1577 C C . LEU A 1 216 ? -16.273 26.909 59.875 1.00 27.11 193 LEU A C 1
ATOM 1578 O O . LEU A 1 216 ? -17.136 26.815 60.754 1.00 28.40 193 LEU A O 1
ATOM 1583 N N . VAL A 1 217 ? -14.993 27.159 60.134 1.00 21.99 194 VAL A N 1
ATOM 1584 C CA . VAL A 1 217 ? -14.503 27.435 61.480 1.00 20.91 194 VAL A CA 1
ATOM 1585 C C . VAL A 1 217 ? -14.086 28.895 61.520 1.00 25.50 194 VAL A C 1
ATOM 1586 O O . VAL A 1 217 ? -13.062 29.284 60.941 1.00 23.90 194 VAL A O 1
ATOM 1590 N N . ASP A 1 218 ? -14.879 29.706 62.214 1.00 28.17 195 ASP A N 1
ATOM 1591 C CA . ASP A 1 218 ? -14.575 31.121 62.337 1.00 28.13 195 ASP A CA 1
ATOM 1592 C C . ASP A 1 218 ? -13.446 31.325 63.333 1.00 33.17 195 ASP A C 1
ATOM 1593 O O . ASP A 1 218 ? -13.492 30.807 64.457 1.00 32.38 195 ASP A O 1
ATOM 1598 N N . ILE A 1 219 ? -12.434 32.080 62.918 1.00 28.52 196 ILE A N 1
ATOM 1599 C CA . ILE A 1 219 ? -11.299 32.435 63.766 1.00 35.07 196 ILE A CA 1
ATOM 1600 C C . ILE A 1 219 ? -11.246 33.957 63.864 1.00 35.36 196 ILE A C 1
ATOM 1601 O O . ILE A 1 219 ? -10.628 34.608 63.011 1.00 30.57 196 ILE A O 1
ATOM 1606 N N . PRO A 1 220 ? -11.878 34.568 64.864 1.00 32.97 197 PRO A N 1
ATOM 1607 C CA . PRO A 1 220 ? -11.882 36.036 64.935 1.00 39.74 197 PRO A CA 1
ATOM 1608 C C . PRO A 1 220 ? -10.466 36.599 64.935 1.00 33.78 197 PRO 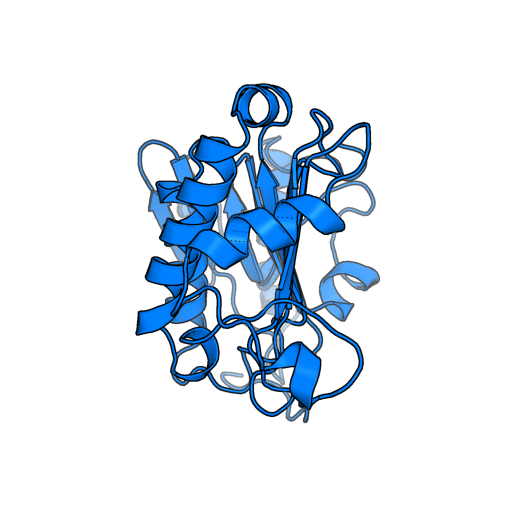A C 1
ATOM 1609 O O . PRO A 1 220 ? -9.557 36.045 65.554 1.00 36.30 197 PRO A O 1
ATOM 1613 N N . GLY A 1 221 ? -10.276 37.689 64.190 1.00 36.51 198 GLY A N 1
ATOM 1614 C CA . GLY A 1 221 ? -8.964 38.285 64.033 1.00 41.86 198 GLY A CA 1
ATOM 1615 C C . GLY A 1 221 ? -8.091 37.631 62.985 1.00 38.84 198 GLY A C 1
ATOM 1616 O O . GLY A 1 221 ? -6.943 38.065 62.786 1.00 37.06 198 GLY A O 1
ATOM 1617 N N . ARG A 1 222 ? -8.588 36.598 62.313 1.00 32.75 199 ARG A N 1
ATOM 1618 C CA . ARG A 1 222 ? -7.791 35.911 61.311 1.00 29.69 199 ARG A CA 1
ATOM 1619 C C . ARG A 1 222 ? -8.618 35.725 60.049 1.00 29.94 199 ARG A C 1
ATOM 1620 O O . ARG A 1 222 ? -8.236 36.181 58.968 1.00 27.81 199 ARG A O 1
ATOM 1628 N N . GLY A 1 223 ? -9.760 35.063 60.185 1.00 27.80 200 GLY A N 1
ATOM 1629 C CA . GLY A 1 223 ? -10.523 34.686 59.022 1.00 26.89 200 GLY A CA 1
ATOM 1630 C C . GLY A 1 223 ? -11.307 33.413 59.247 1.00 28.49 200 GLY A C 1
ATOM 1631 O O . GLY A 1 223 ? -11.972 33.267 60.278 1.00 25.09 200 GLY A O 1
ATOM 1632 N N . THR A 1 224 ? -11.216 32.475 58.306 1.00 22.57 201 THR A N 1
ATOM 1633 C CA . THR A 1 224 ? -12.028 31.278 58.358 1.00 19.96 201 THR A CA 1
ATOM 1634 C C . THR A 1 224 ? -11.203 30.090 57.904 1.00 17.58 201 THR A C 1
ATOM 1635 O O . THR A 1 224 ? -10.470 30.179 56.915 1.00 20.12 201 THR A O 1
ATOM 1639 N N . LEU A 1 225 ? -11.381 28.967 58.595 1.00 20.72 202 LEU A N 1
ATOM 1640 C CA . LEU A 1 225 ? -10.916 27.688 58.094 1.00 20.82 202 LEU A CA 1
ATOM 1641 C C . LEU A 1 225 ? -12.095 26.981 57.451 1.00 22.53 202 LEU A C 1
ATOM 1642 O O . LEU A 1 225 ? -13.195 26.936 58.023 1.00 21.48 202 LEU A O 1
ATOM 1647 N N . LEU A 1 226 ? -11.874 26.450 56.253 1.00 21.25 203 LEU A N 1
ATOM 1648 C CA . LEU A 1 226 ? -12.909 25.753 55.512 1.00 20.74 203 LEU A CA 1
ATOM 1649 C C . LEU A 1 226 ? -12.535 24.286 55.416 1.00 21.65 203 LEU A C 1
ATOM 1650 O O . LEU A 1 226 ? -11.398 23.968 55.057 1.00 23.67 203 LEU A O 1
ATOM 1655 N N . LEU A 1 227 ? -13.481 23.406 55.737 1.00 19.84 204 LEU A N 1
ATOM 1656 C CA . LEU A 1 227 ? -13.311 21.963 55.578 1.00 27.27 204 LEU A CA 1
ATOM 1657 C C . LEU A 1 227 ? -14.341 21.460 54.579 1.00 25.67 204 LEU A C 1
ATOM 1658 O O . LEU A 1 227 ? -15.536 21.417 54.883 1.00 24.91 204 LEU A O 1
ATOM 1663 N N . ASN A 1 228 ? -13.887 21.091 53.390 1.00 22.47 205 ASN A N 1
ATOM 1664 C CA . ASN A 1 228 ? -14.757 20.393 52.459 1.00 31.06 205 ASN A CA 1
ATOM 1665 C C . ASN A 1 228 ? -14.635 18.889 52.721 1.00 37.41 205 ASN A C 1
ATOM 1666 O O . ASN A 1 228 ? -13.880 18.446 53.591 1.00 37.32 205 ASN A O 1
ATOM 1671 N N . GLY A 1 229 ? -15.407 18.088 52.017 1.00 41.17 206 GLY A N 1
ATOM 1672 C CA . GLY A 1 229 ? -15.312 16.655 52.218 1.00 39.60 206 GLY A CA 1
ATOM 1673 C C . GLY A 1 229 ? -14.166 16.028 51.433 1.00 41.95 206 GLY A C 1
ATOM 1674 O O . GLY A 1 229 ? -13.690 16.571 50.431 1.00 32.55 206 GLY A O 1
ATOM 1675 N N . ARG A 1 230 ? -13.713 14.862 51.901 1.00 31.38 207 ARG A N 1
ATOM 1676 C CA . ARG A 1 230 ? -12.731 14.106 51.137 1.00 37.77 207 ARG A CA 1
ATOM 1677 C C . ARG A 1 230 ? -13.383 13.496 49.903 1.00 46.78 207 ARG A C 1
ATOM 1678 O O . ARG A 1 230 ? -14.610 13.390 49.805 1.00 42.65 207 ARG A O 1
ATOM 1686 N N . GLU A 1 231 ? -12.545 13.078 48.963 1.00 47.81 208 GLU A N 1
ATOM 1687 C CA . GLU A 1 231 ? -13.046 12.445 47.750 1.00 54.77 208 GLU A CA 1
ATOM 1688 C C . GLU A 1 231 ? -1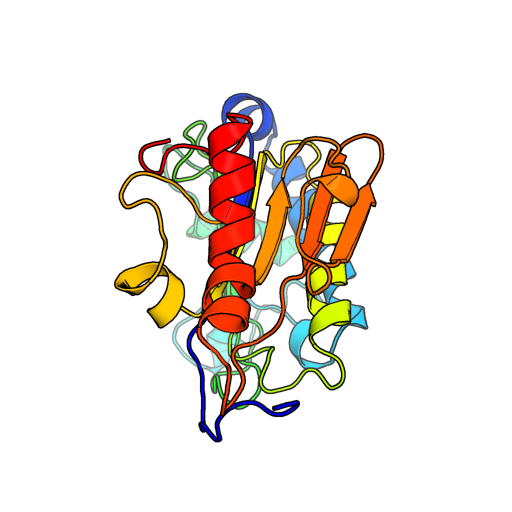3.573 11.050 48.057 1.00 55.99 208 GLU A C 1
ATOM 1689 O O . GLU A 1 231 ? -12.784 10.179 48.449 1.00 53.10 208 GLU A O 1
ATOM 1695 N N . PRO A 1 232 ? -14.867 10.790 47.900 1.00 57.86 209 PRO A N 1
ATOM 1696 C CA . PRO A 1 232 ? -15.396 9.450 48.169 1.00 55.19 209 PRO A CA 1
ATOM 1697 C C . PRO A 1 232 ? -15.246 8.541 46.955 1.00 62.15 209 PRO A C 1
ATOM 1698 O O . PRO A 1 232 ? -14.979 8.982 45.835 1.00 60.40 209 PRO A O 1
ATOM 1702 N N . MET A 1 233 ? -15.422 7.240 47.205 1.00 62.19 210 MET A N 1
ATOM 1703 C CA . MET A 1 233 ? -15.378 6.270 46.115 1.00 68.75 210 MET A CA 1
ATOM 1704 C C . MET A 1 233 ? -16.490 6.532 45.109 1.00 73.37 210 MET A C 1
ATOM 1705 O O . MET A 1 233 ? -16.303 6.347 43.900 1.00 75.85 210 MET A O 1
ATOM 1710 N N . ASP A 1 234 ? -17.651 6.971 45.590 1.00 68.78 211 ASP A N 1
ATOM 1711 C CA . ASP A 1 234 ? -18.796 7.269 44.744 1.00 71.75 211 ASP A CA 1
ATOM 1712 C C . ASP A 1 234 ? -19.404 8.599 45.165 1.00 69.41 211 ASP A C 1
ATOM 1713 O O . ASP A 1 234 ? -19.522 8.888 46.360 1.00 61.18 211 ASP A O 1
ATOM 1718 N N . GLU A 1 235 ? -19.775 9.409 44.174 1.00 69.46 212 GLU A N 1
ATOM 1719 C CA . GLU A 1 235 ? -20.404 10.699 44.421 1.00 67.11 212 GLU A CA 1
ATOM 1720 C C . GLU A 1 235 ? -21.132 11.142 43.161 1.00 67.72 212 GLU A C 1
ATOM 1721 O O . GLU A 1 235 ? -20.727 10.812 42.042 1.00 65.82 212 GLU A O 1
ATOM 1727 N N . THR A 1 236 ? -22.206 11.901 43.359 1.00 63.72 213 THR A N 1
ATOM 1728 C CA . THR A 1 236 ? -23.011 12.399 42.258 1.00 61.00 213 THR A CA 1
ATOM 1729 C C . THR A 1 236 ? -22.386 13.666 41.677 1.00 61.52 213 THR A C 1
ATOM 1730 O O . THR A 1 236 ? -21.388 14.192 42.176 1.00 55.06 213 THR A O 1
ATOM 1734 N N . ARG A 1 237 ? -22.991 14.169 40.602 1.00 59.84 214 ARG A N 1
ATOM 1735 C CA . ARG A 1 237 ? -22.485 15.379 39.965 1.00 57.96 214 ARG A CA 1
ATOM 1736 C C . ARG A 1 237 ? -22.650 16.596 40.870 1.00 54.33 214 ARG A C 1
ATOM 1737 O O . ARG A 1 237 ? -21.764 17.457 40.927 1.00 52.10 214 ARG A O 1
ATOM 1745 N N . ARG A 1 238 ? -23.781 16.694 41.577 1.00 54.50 215 ARG A N 1
ATOM 1746 C CA . ARG A 1 238 ? -23.967 17.782 42.536 1.00 59.81 215 ARG A CA 1
ATOM 1747 C C . ARG A 1 238 ? -22.944 17.697 43.665 1.00 58.86 215 ARG A C 1
ATOM 1748 O O . ARG A 1 238 ? -22.358 18.709 44.066 1.00 54.42 215 ARG A O 1
ATOM 1756 N N . GLU A 1 239 ? -22.717 16.488 44.190 1.00 58.12 216 GLU A N 1
ATOM 1757 C CA . GLU A 1 239 ? -21.757 16.314 45.277 1.00 58.57 216 GLU A CA 1
ATOM 1758 C C . GLU A 1 239 ? -20.340 16.652 44.826 1.00 56.66 216 GLU A C 1
ATOM 1759 O O . GLU A 1 239 ? -19.581 17.288 45.564 1.00 53.27 216 GLU A O 1
ATOM 1765 N N . HIS A 1 240 ? -19.963 16.208 43.624 1.00 55.58 217 HIS A N 1
ATOM 1766 C CA . HIS A 1 240 ? -18.658 16.543 43.060 1.00 55.30 217 HIS A CA 1
ATOM 1767 C C . HIS A 1 240 ? -18.467 18.055 42.989 1.00 53.04 217 HIS A C 1
ATOM 1768 O O . HIS A 1 240 ? -17.459 18.596 43.465 1.00 50.47 217 HIS A O 1
ATOM 1775 N N . PHE A 1 241 ? -19.438 18.752 42.395 1.00 46.37 218 PHE A N 1
ATOM 1776 C CA . PHE A 1 241 ? -19.387 20.207 42.299 1.00 47.26 218 PHE A CA 1
ATOM 1777 C C . PHE A 1 241 ? -19.303 20.841 43.682 1.00 48.65 218 PHE A C 1
ATOM 1778 O O . PHE A 1 241 ? -18.487 21.739 43.922 1.00 42.23 218 PHE A O 1
ATOM 1786 N N . GLU A 1 242 ? -20.131 20.362 44.613 1.00 44.56 219 GLU A N 1
ATOM 1787 C CA . GLU A 1 242 ? -20.223 20.976 45.930 1.00 48.57 219 GLU A CA 1
ATOM 1788 C C . GLU A 1 242 ? -18.950 20.836 46.750 1.00 48.31 219 GLU A C 1
ATOM 1789 O O . GLU A 1 242 ? -18.802 21.553 47.745 1.00 55.08 219 GLU A O 1
ATOM 1795 N N . ARG A 1 243 ? -18.044 19.926 46.385 1.00 44.30 220 ARG A N 1
ATOM 1796 C CA . ARG A 1 243 ? -16.911 19.656 47.261 1.00 42.47 220 ARG A CA 1
ATOM 1797 C C . ARG A 1 243 ? -15.961 20.851 47.308 1.00 44.04 220 ARG A C 1
ATOM 1798 O O . ARG A 1 243 ? -16.292 21.908 47.858 1.00 43.65 220 ARG A O 1
ATOM 1806 N N . VAL A 1 244 ? -14.775 20.704 46.735 1.00 32.54 221 VAL A N 1
ATOM 1807 C CA . VAL A 1 244 ? -13.851 21.827 46.756 1.00 36.48 221 VAL A CA 1
ATOM 1808 C C . VAL A 1 244 ? -14.210 22.862 45.691 1.00 30.98 221 VAL A C 1
ATOM 1809 O O . VAL A 1 244 ? -14.000 24.066 45.905 1.00 26.71 221 VAL A O 1
ATOM 1813 N N . GLY A 1 245 ? -14.789 22.417 44.561 1.00 38.98 222 GLY A N 1
ATOM 1814 C CA . GLY A 1 245 ? -15.105 23.327 43.461 1.00 33.48 222 GLY A CA 1
ATOM 1815 C C . GLY A 1 245 ? -16.096 24.427 43.817 1.00 29.16 222 GLY A C 1
ATOM 1816 O O . GLY A 1 245 ? -15.872 25.604 43.516 1.00 25.81 222 GLY A O 1
ATOM 1817 N N . GLU A 1 246 ? -17.229 24.066 44.436 1.00 30.55 223 GLU A N 1
ATOM 1818 C CA . GLU A 1 246 ? -18.187 25.103 44.810 1.00 27.08 223 GLU A CA 1
ATOM 1819 C C . GLU A 1 246 ? -17.597 26.095 45.805 1.00 26.96 223 GLU A C 1
ATOM 1820 O O . GLU A 1 246 ? -17.925 27.288 45.767 1.00 26.80 223 GLU A O 1
ATOM 1826 N N . ALA A 1 247 ? -16.725 25.640 46.709 1.00 24.81 224 ALA A N 1
ATOM 1827 C CA . ALA A 1 247 ? -16.129 26.600 47.633 1.00 24.47 224 ALA A CA 1
ATOM 1828 C C . ALA A 1 247 ? -15.185 27.551 46.902 1.00 23.43 224 ALA A C 1
ATOM 1829 O O . ALA A 1 247 ? -15.189 28.759 47.165 1.00 22.44 224 ALA A O 1
ATOM 1831 N N . ASP A 1 248 ? -14.357 27.024 45.993 1.00 22.65 225 ASP A N 1
ATOM 1832 C CA . ASP A 1 248 ? -13.484 27.902 45.210 1.00 21.81 225 ASP A CA 1
ATOM 1833 C C . ASP A 1 248 ? -14.297 28.912 44.404 1.00 24.12 225 ASP A C 1
ATOM 1834 O O . ASP A 1 248 ? -13.924 30.085 44.306 1.00 23.32 225 ASP A O 1
ATOM 1839 N N . ILE A 1 249 ? -15.431 28.478 43.847 1.00 25.05 226 ILE A N 1
ATOM 1840 C CA . ILE A 1 249 ? -16.256 29.377 43.047 1.00 24.63 226 ILE A CA 1
ATOM 1841 C C . ILE A 1 249 ? -16.789 30.521 43.901 1.00 24.11 226 ILE A C 1
ATOM 1842 O O . ILE A 1 249 ? -16.698 31.692 43.523 1.00 24.33 226 ILE A O 1
ATOM 1847 N N . LYS A 1 250 ? -17.325 30.209 45.091 1.00 24.01 227 LYS A N 1
ATOM 1848 C CA . LYS A 1 250 ? -17.812 31.270 45.964 1.00 24.88 227 LYS A CA 1
ATOM 1849 C C . LYS A 1 250 ? -16.684 32.204 46.382 1.00 25.97 227 LYS A C 1
ATOM 1850 O O . LYS A 1 250 ? -16.858 33.423 46.400 1.00 27.56 227 LYS A O 1
ATOM 1856 N N . LEU A 1 251 ? -15.512 31.654 46.723 1.00 23.94 228 LEU A N 1
ATOM 1857 C CA . LEU A 1 251 ? -14.400 32.519 47.102 1.00 21.63 228 LEU A CA 1
ATOM 1858 C C . LEU A 1 251 ? -13.997 33.438 45.947 1.00 20.69 228 LEU A C 1
ATOM 1859 O O . LEU A 1 251 ? -13.702 34.622 46.155 1.00 23.24 228 LEU A O 1
ATOM 1864 N N . MET A 1 252 ? -13.988 32.910 44.728 1.00 23.13 229 MET A N 1
ATOM 1865 C CA . MET A 1 252 ? -13.666 33.734 43.563 1.00 21.86 229 MET A CA 1
ATOM 1866 C C . MET A 1 252 ? -14.698 34.835 43.380 1.00 24.37 229 MET A C 1
ATOM 1867 O O . MET A 1 252 ? -14.344 35.985 43.098 1.00 24.93 229 MET A O 1
ATOM 1872 N N . GLU A 1 253 ? -15.980 34.494 43.548 1.00 23.73 230 GLU A N 1
ATOM 1873 C CA . GLU A 1 253 ? -17.052 35.470 43.372 1.00 25.88 230 GLU A CA 1
ATOM 1874 C C . GLU A 1 253 ? -16.982 36.572 44.414 1.00 25.55 230 GLU A C 1
ATOM 1875 O O . GLU A 1 253 ? -17.399 37.705 44.143 1.00 28.32 230 GLU A O 1
ATOM 1881 N N . LEU A 1 254 ? -16.455 36.272 45.605 1.00 26.76 231 LEU A N 1
ATOM 1882 C CA . LEU A 1 254 ? -16.245 37.282 46.633 1.00 25.57 231 LEU A CA 1
ATOM 1883 C C . LEU A 1 254 ? -14.995 38.120 46.409 1.00 22.97 231 LEU A C 1
ATOM 1884 O O . LEU A 1 254 ? -14.804 39.109 47.123 1.00 28.23 231 LEU A O 1
ATOM 1889 N N . GLY A 1 255 ? -14.158 37.769 45.432 1.00 25.13 232 GLY A N 1
ATOM 1890 C CA . GLY A 1 255 ? -12.882 38.415 45.258 1.00 24.44 232 GLY A CA 1
ATOM 1891 C C . GLY A 1 255 ? -11.822 37.967 46.237 1.00 27.36 232 GLY A C 1
ATOM 1892 O O . GLY A 1 255 ? -10.787 38.629 46.349 1.00 26.70 232 GLY A O 1
ATOM 1893 N N . TYR A 1 256 ? -12.045 36.857 46.946 1.00 25.82 233 TYR A N 1
ATOM 1894 C CA . TYR A 1 256 ? -11.126 36.410 47.990 1.00 23.63 233 TYR A CA 1
ATOM 1895 C C . TYR A 1 256 ? -10.122 35.370 47.514 1.00 25.11 233 TYR A C 1
ATOM 1896 O O . TYR A 1 256 ? -9.175 35.063 48.252 1.00 29.80 233 TYR A O 1
ATOM 1905 N N . LEU A 1 257 ? -10.321 34.788 46.339 1.00 21.67 234 LEU A N 1
ATOM 1906 C CA . LEU A 1 257 ? -9.424 33.756 45.822 1.00 23.00 234 LEU A CA 1
ATOM 1907 C C . LEU A 1 257 ? -8.210 34.415 45.172 1.00 26.21 234 LEU A C 1
ATOM 1908 O O . LEU A 1 257 ? -8.342 35.088 44.138 1.00 22.66 234 LEU A O 1
ATOM 1913 N N . PRO A 1 258 ? -7.016 34.262 45.751 1.00 24.03 235 PRO A N 1
ATOM 1914 C CA . PRO A 1 258 ? -5.869 35.027 45.264 1.00 26.39 235 PRO A CA 1
ATOM 1915 C C . PRO A 1 258 ? -5.351 34.473 43.946 1.00 26.73 235 PRO A C 1
ATOM 1916 O O . PRO A 1 258 ? -5.515 33.280 43.646 1.00 22.04 235 PRO A O 1
ATOM 1920 N N . PRO A 1 259 ? -4.722 35.304 43.127 1.00 27.38 236 PRO A N 1
ATOM 1921 C CA . PRO A 1 259 ? -4.095 34.773 41.913 1.00 28.62 236 PRO A CA 1
ATOM 1922 C C . PRO A 1 259 ? -2.896 33.894 42.263 1.00 27.97 236 PRO A C 1
ATOM 1923 O O . PRO A 1 259 ? -2.285 34.036 43.327 1.00 31.40 236 PRO A O 1
ATOM 1927 N N . LEU A 1 260 ? -2.604 32.949 41.367 1.00 30.08 237 LEU A N 1
ATOM 1928 C CA . LEU A 1 260 ? -1.434 32.083 41.521 1.00 34.73 237 LEU A CA 1
ATOM 1929 C C . LEU A 1 260 ? -0.145 32.884 41.420 1.00 40.85 237 LEU A C 1
ATOM 1930 O O . LEU A 1 260 ? 0.729 32.809 42.298 1.00 39.08 237 LEU A O 1
ATOM 1935 N N . ARG A 1 261 ? -0.003 33.646 40.339 1.00 43.14 238 ARG A N 1
ATOM 1936 C CA . ARG A 1 261 ? 1.122 34.559 40.160 1.00 43.58 238 ARG A CA 1
ATOM 1937 C C . ARG A 1 261 ? 0.950 35.702 41.151 1.00 45.47 238 ARG A C 1
ATOM 1938 O O . ARG A 1 261 ? 0.524 36.808 40.809 1.00 51.12 238 ARG A O 1
ATOM 1946 N N . GLY A 1 262 ? 1.279 35.414 42.406 1.00 50.40 239 GLY A N 1
ATOM 1947 C CA . GLY A 1 262 ? 0.951 36.286 43.520 1.00 52.60 239 GLY A CA 1
ATOM 1948 C C . GLY A 1 262 ? 0.124 35.571 44.581 1.00 53.43 239 GLY A C 1
ATOM 1949 O O . GLY A 1 262 ? -0.848 36.111 45.123 1.00 55.64 239 GLY A O 1
#

Organism: Pseudomonas aeruginosa (strain ATCC 15692 / DSM 22644 / CIP 104116 / JCM 14847 / LMG 12228 / 1C / PRS 101 / PAO1) (NCBI:txid208964)

Solvent-accessible surface area: 12214 Å² total; per-residue (Å²): 116,175,111,40,42,110,110,81,54,50,139,15,27,3,33,1,32,2,40,34,67,114,0,108,138,21,85,49,102,76,5,31,106,37,0,57,101,0,4,77,35,0,31,110,48,36,92,31,0,84,62,0,33,8,47,30,151,62,92,205,59,9,70,64,61,14,4,39,122,84,127,127,19,6,49,128,4,10,86,155,34,101,162,127,178,22,14,41,2,45,0,34,9,20,53,126,54,60,89,126,0,8,7,40,0,19,2,30,4,7,22,126,33,119,19,0,36,0,28,3,89,30,0,1,0,0,23,71,28,13,152,58,24,41,70,19,0,17,28,0,0,71,9,0,3,116,4,0,51,9,8,51,0,0,6,0,0,32,53,59,19,35,66,146,77,57,58,49,97,96,64,21,0,0,0,12,0,0,1,0,46,61,104,27,163,77,119,41,16,13,110,68,15,98,38,39,90,34,115,73,70,5,2,0,0,23,7,28,83,71,23,92,88,52,79,217,186,90,88,96,48,22,6,11,41,0,2,45,63,0,58,113,73,63,63,2,26,60,67,226,50